Protein AF-A0A397UYC7-F1 (afdb_monomer_lite)

Secondary structure (DSSP, 8-state):
---------S-S-----S--------TT-PPPPHHHHHHHHHHHHHHHHHHHHHHHHHHHHHHHHHHHHHHHHHHHHHHHHHHHHHHHHHHHHHHHHHHHHHHHHHHHHHHHHHHHHHHHHHHHHHHHHHHHHHHHHHHHHHHHHHHHHHHHHHHHHHHHHHHHHHHHHHHHHHHHHHHHHHHHHHHHHHHHHHHHHHHTS---------------------------------------------------------------------------------------------------PPPPP-----

pLDDT: mean 74.54, std 24.63, range [29.47, 98.88]

Foldseek 3Di:
DDDPDDDPPDDDDDPPDDDPPPPPDPPPPDDQDPVRVVVVVVVVVVVVVVVVVVVVVVVVVVVVVVVVVVVVVVVVVVVVVVVVVVVVVVVVVVVVVVVVVVVVVVVVVVVVVVVVVVVVVVVVVVVVVVVVVVVVVVVVVVVVVVVVVVVVVVVVVVVVVVVVVVVVVVVVVVVVVVVVVVVVVVVVVVVVVVVVVVVPPDDDDDDDDDDDDDPPPPPPPPPPPPPPPPPPPPPPPPDDDPPPPPDDDDDDDDDDDDDDDDDDDPDDDDDDDDDDDDDDDDDDDDDDPDDDDDDPDPDDDDDDDDDDDD

Structure (mmCIF, N/CA/C/O backbone):
data_AF-A0A397UYC7-F1
#
_entry.id   AF-A0A397UYC7-F1
#
loop_
_atom_site.group_PDB
_atom_site.id
_atom_site.type_symbol
_atom_site.label_atom_id
_atom_site.label_alt_id
_atom_site.label_comp_id
_atom_site.label_asym_id
_atom_site.label_entity_id
_atom_site.label_seq_id
_atom_site.pdbx_PDB_ins_code
_atom_site.Cartn_x
_atom_site.Cartn_y
_atom_site.Cartn_z
_atom_site.occupancy
_atom_site.B_iso_or_equiv
_atom_site.auth_seq_id
_atom_site.auth_comp_id
_atom_site.auth_asym_id
_atom_site.auth_atom_id
_atom_site.pdbx_PDB_model_num
ATOM 1 N N . MET A 1 1 ? 47.312 5.095 -22.165 1.00 40.34 1 MET A N 1
ATOM 2 C CA . MET A 1 1 ? 47.974 3.928 -22.781 1.00 40.34 1 MET A CA 1
ATOM 3 C C . MET A 1 1 ? 47.783 4.009 -24.286 1.00 40.34 1 MET A C 1
ATOM 5 O O . MET A 1 1 ? 46.711 3.689 -24.774 1.00 40.34 1 MET A O 1
ATOM 9 N N . ALA A 1 2 ? 48.794 4.505 -24.993 1.00 39.56 2 ALA A N 1
ATOM 10 C CA . ALA A 1 2 ? 48.939 4.370 -26.436 1.00 39.56 2 ALA A CA 1
ATOM 11 C C . ALA A 1 2 ? 50.381 3.903 -26.657 1.00 39.56 2 ALA A C 1
ATOM 13 O O . ALA A 1 2 ? 51.316 4.568 -26.212 1.00 39.56 2 ALA A O 1
ATOM 14 N N . ASN A 1 3 ? 50.532 2.713 -27.236 1.00 39.22 3 ASN A N 1
ATOM 15 C CA . ASN A 1 3 ? 51.817 2.112 -27.574 1.00 39.22 3 ASN A CA 1
ATOM 16 C C . ASN A 1 3 ? 52.430 2.895 -28.736 1.00 39.22 3 ASN A C 1
ATOM 18 O O . ASN A 1 3 ? 51.962 2.790 -29.867 1.00 39.22 3 ASN A O 1
ATOM 22 N N . LEU A 1 4 ? 53.475 3.668 -28.450 1.00 49.03 4 LEU A N 1
ATOM 23 C CA . LEU A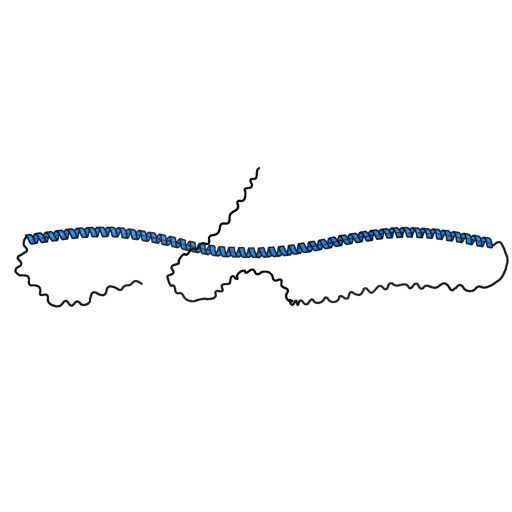 1 4 ? 54.285 4.366 -29.443 1.00 49.03 4 LEU A CA 1
ATOM 24 C C . LEU A 1 4 ? 55.677 3.727 -29.497 1.00 49.03 4 LEU A C 1
ATOM 26 O O . LEU A 1 4 ? 56.674 4.362 -29.193 1.00 49.03 4 LEU A O 1
ATOM 30 N N . HIS A 1 5 ? 55.744 2.441 -29.832 1.00 49.41 5 HIS A N 1
ATOM 31 C CA . HIS A 1 5 ? 57.007 1.764 -30.116 1.00 49.41 5 HIS A CA 1
ATOM 32 C C . HIS A 1 5 ? 56.753 0.606 -31.069 1.00 49.41 5 HIS A C 1
ATOM 34 O O . HIS A 1 5 ? 56.440 -0.487 -30.622 1.00 49.41 5 HIS A O 1
ATOM 40 N N . THR A 1 6 ? 56.877 0.845 -32.373 1.00 50.94 6 THR A N 1
ATOM 41 C CA . THR A 1 6 ? 57.472 -0.096 -33.338 1.00 50.94 6 THR A CA 1
ATOM 42 C C . THR A 1 6 ? 57.675 0.666 -34.644 1.00 50.94 6 THR A C 1
ATOM 44 O O . THR A 1 6 ? 56.747 0.800 -35.429 1.00 50.94 6 THR A O 1
ATOM 47 N N . LEU A 1 7 ? 58.875 1.205 -34.846 1.00 45.31 7 LEU A N 1
ATOM 48 C CA . LEU A 1 7 ? 59.505 1.371 -36.162 1.00 45.31 7 LEU A CA 1
ATOM 49 C C . LEU A 1 7 ? 60.954 1.792 -35.924 1.00 45.31 7 LEU A C 1
ATOM 51 O O . LEU A 1 7 ? 61.377 2.914 -36.170 1.00 45.31 7 LEU A O 1
ATOM 55 N N . ASN A 1 8 ? 61.705 0.858 -35.355 1.00 48.59 8 ASN A N 1
ATOM 56 C CA . ASN A 1 8 ? 63.152 0.889 -35.370 1.00 48.59 8 ASN A CA 1
ATOM 57 C C . ASN A 1 8 ? 63.591 -0.571 -35.455 1.00 48.59 8 ASN A C 1
ATOM 59 O O . ASN A 1 8 ? 63.549 -1.238 -34.436 1.00 48.59 8 ASN A O 1
ATOM 63 N N . VAL A 1 9 ? 63.835 -1.067 -36.673 1.00 50.06 9 VAL A N 1
ATOM 64 C CA . VAL A 1 9 ? 64.734 -2.175 -37.075 1.00 50.06 9 VAL A CA 1
ATOM 65 C C . VAL A 1 9 ? 64.480 -2.402 -38.571 1.00 50.06 9 VAL A C 1
ATOM 67 O O . VAL A 1 9 ? 63.695 -3.268 -38.917 1.00 50.06 9 VAL A O 1
ATOM 70 N N . ILE A 1 10 ? 65.094 -1.590 -39.443 1.00 48.59 10 ILE A N 1
ATOM 71 C CA . ILE A 1 10 ? 65.739 -2.029 -40.703 1.00 48.59 10 ILE A CA 1
ATOM 72 C C . ILE A 1 10 ? 66.823 -0.986 -41.037 1.00 48.59 10 ILE A C 1
ATOM 74 O O . ILE A 1 10 ? 66.743 -0.261 -42.021 1.00 48.59 10 ILE A O 1
ATOM 78 N N . ASN A 1 11 ? 67.825 -0.835 -40.171 1.00 52.09 11 ASN A N 1
ATOM 79 C CA . ASN A 1 11 ? 69.072 -0.176 -40.568 1.00 52.09 11 ASN A CA 1
ATOM 80 C C . ASN A 1 11 ? 70.257 -0.817 -39.844 1.00 52.09 11 ASN A C 1
ATOM 82 O O . ASN A 1 11 ? 70.954 -0.186 -39.055 1.00 52.09 11 ASN A O 1
ATOM 86 N N . ALA A 1 12 ? 70.430 -2.119 -40.064 1.00 45.44 12 ALA A N 1
ATOM 87 C CA . ALA A 1 12 ? 71.579 -2.859 -39.574 1.00 45.44 12 ALA A CA 1
ATOM 88 C C . ALA A 1 12 ? 72.062 -3.827 -40.658 1.00 45.44 12 ALA A C 1
ATOM 90 O O . ALA A 1 12 ? 71.434 -4.844 -40.926 1.00 45.44 12 ALA A O 1
ATOM 91 N N . GLY A 1 13 ? 73.194 -3.468 -41.263 1.00 51.25 13 GLY A N 1
ATOM 92 C CA . GLY A 1 13 ? 74.236 -4.420 -41.632 1.00 51.25 13 GLY A CA 1
ATOM 93 C C . GLY A 1 13 ? 73.887 -5.478 -42.672 1.00 51.25 13 GLY A C 1
ATOM 94 O O . GLY A 1 13 ? 73.857 -6.660 -42.353 1.00 51.25 13 GLY A O 1
ATOM 95 N N . VAL A 1 14 ? 73.806 -5.078 -43.941 1.00 45.03 14 VAL A N 1
ATOM 96 C CA . VAL A 1 14 ? 74.296 -5.944 -45.021 1.00 45.03 14 VAL A CA 1
ATOM 97 C C . VAL A 1 14 ? 75.447 -5.216 -45.696 1.00 45.03 14 VAL A C 1
ATOM 99 O O . VAL A 1 14 ? 75.263 -4.299 -46.492 1.00 45.03 14 VAL A O 1
ATOM 102 N N . ALA A 1 15 ? 76.657 -5.624 -45.323 1.00 52.31 15 ALA A N 1
ATOM 103 C CA . ALA A 1 15 ? 77.859 -5.346 -46.080 1.00 52.31 15 ALA A CA 1
ATOM 104 C C . ALA A 1 15 ? 77.725 -6.027 -47.450 1.00 52.31 15 ALA A C 1
ATOM 106 O O . ALA A 1 15 ? 77.953 -7.229 -47.578 1.00 52.31 15 ALA A O 1
ATOM 107 N N . LEU A 1 16 ? 77.352 -5.268 -48.481 1.00 44.97 16 LEU A N 1
ATOM 108 C CA . LEU A 1 16 ? 77.537 -5.711 -49.859 1.00 44.97 16 LEU A CA 1
ATOM 109 C C . LEU A 1 16 ? 78.990 -5.459 -50.254 1.00 44.97 16 LEU A C 1
ATOM 111 O O . LEU A 1 16 ? 79.376 -4.409 -50.759 1.00 44.97 16 LEU A O 1
ATOM 115 N N . VAL A 1 17 ? 79.791 -6.462 -49.908 1.00 45.38 17 VAL A N 1
ATOM 116 C CA . VAL A 1 17 ? 80.885 -7.025 -50.698 1.00 45.38 17 VAL A CA 1
ATOM 117 C C . VAL A 1 17 ? 81.039 -6.366 -52.074 1.00 45.38 17 VAL A C 1
ATOM 119 O O . VAL A 1 17 ? 80.229 -6.548 -52.976 1.00 45.38 17 VAL A O 1
ATOM 122 N N . SER A 1 18 ? 82.134 -5.618 -52.199 1.00 42.38 18 SER A N 1
ATOM 123 C CA . SER A 1 18 ? 83.121 -5.740 -53.271 1.00 42.38 18 SER A CA 1
ATOM 124 C C . SER A 1 18 ? 82.598 -6.151 -54.654 1.00 42.38 18 SER A C 1
ATOM 126 O O . SER A 1 18 ? 82.412 -7.330 -54.942 1.00 42.38 18 SER A O 1
ATOM 128 N N . GLY A 1 19 ? 82.639 -5.185 -55.571 1.00 48.16 19 GLY A N 1
ATOM 129 C CA . GLY A 1 19 ? 83.306 -5.432 -56.846 1.00 48.16 19 GLY A CA 1
ATOM 130 C C . GLY A 1 19 ? 82.504 -6.183 -57.899 1.00 48.16 19 GLY A C 1
ATOM 131 O O . GLY A 1 19 ? 83.037 -7.090 -58.532 1.00 48.16 19 GLY A O 1
ATOM 132 N N . ASN A 1 20 ? 81.295 -5.722 -58.207 1.00 48.28 20 ASN A N 1
ATOM 133 C CA . ASN A 1 20 ? 80.730 -5.990 -59.524 1.00 48.28 20 ASN A CA 1
ATOM 134 C C . ASN A 1 20 ? 81.233 -4.886 -60.446 1.00 48.28 20 ASN A C 1
ATOM 136 O O . ASN A 1 20 ? 80.692 -3.781 -60.474 1.00 48.28 20 ASN A O 1
ATOM 140 N N . LYS A 1 21 ? 82.337 -5.184 -61.140 1.00 51.91 21 LYS A N 1
ATOM 141 C CA . LYS A 1 21 ? 82.827 -4.418 -62.287 1.00 51.91 21 LYS A CA 1
ATOM 142 C C . LYS A 1 21 ? 81.617 -3.957 -63.096 1.00 51.91 21 LYS A C 1
ATOM 144 O O . LYS A 1 21 ? 80.812 -4.797 -63.494 1.00 51.91 21 LYS A O 1
ATOM 149 N N . LEU A 1 22 ? 81.514 -2.646 -63.324 1.00 53.53 22 LEU A N 1
ATOM 150 C CA . LEU A 1 22 ? 80.762 -2.084 -64.441 1.00 53.53 22 LEU A CA 1
ATOM 151 C C . LEU A 1 22 ? 81.097 -2.958 -65.647 1.00 53.53 22 LEU A C 1
ATOM 153 O O . LEU A 1 22 ? 82.223 -2.907 -66.146 1.00 53.53 22 LEU A O 1
ATOM 157 N N . GLY A 1 23 ? 80.179 -3.855 -66.014 1.00 50.88 23 GLY A N 1
ATOM 158 C CA . GLY A 1 23 ? 80.330 -4.675 -67.199 1.00 50.88 23 GLY A CA 1
ATOM 159 C C . GLY A 1 23 ? 80.549 -3.690 -68.328 1.00 50.88 23 GLY A C 1
ATOM 160 O O . GLY A 1 23 ? 79.669 -2.870 -68.589 1.00 50.88 23 GLY A O 1
ATOM 161 N N . GLY A 1 24 ? 81.761 -3.688 -68.890 1.00 51.78 24 GLY A N 1
ATOM 162 C CA . GLY A 1 24 ? 82.106 -2.806 -69.992 1.00 51.78 24 GLY A CA 1
ATOM 163 C C . GLY A 1 24 ? 81.000 -2.898 -71.029 1.00 51.78 24 GLY A C 1
ATOM 164 O O . GLY A 1 24 ? 80.503 -3.997 -71.295 1.00 51.78 24 GLY A O 1
ATOM 165 N N . ILE A 1 25 ? 80.578 -1.742 -71.546 1.00 60.12 25 ILE A N 1
ATOM 166 C CA . ILE A 1 25 ? 79.594 -1.654 -72.625 1.00 60.12 25 ILE A CA 1
ATOM 167 C C . ILE A 1 25 ? 80.000 -2.718 -73.649 1.00 60.12 25 ILE A C 1
ATOM 169 O O . ILE A 1 25 ? 81.136 -2.649 -74.126 1.00 60.12 25 ILE A O 1
ATOM 173 N N . PRO A 1 26 ? 79.170 -3.737 -73.948 1.00 57.12 26 PRO A N 1
ATOM 174 C CA . PRO A 1 26 ? 79.510 -4.679 -74.996 1.00 57.12 26 PRO A CA 1
ATOM 175 C C . PRO A 1 26 ? 79.639 -3.853 -76.272 1.00 57.12 26 PRO A C 1
ATOM 177 O O . PRO A 1 26 ? 78.643 -3.401 -76.834 1.00 57.12 26 PRO A O 1
ATOM 180 N N . SER A 1 27 ? 80.885 -3.608 -76.681 1.00 54.31 27 SER A N 1
ATOM 181 C CA . SER A 1 27 ? 81.279 -2.623 -77.695 1.00 54.31 27 SER A CA 1
ATOM 182 C C . SER A 1 27 ? 80.807 -2.979 -79.113 1.00 54.31 27 SER A C 1
ATOM 184 O O . SER A 1 27 ? 81.184 -2.312 -80.070 1.00 54.31 27 SER A O 1
ATOM 186 N N . ASN A 1 28 ? 79.959 -4.006 -79.234 1.00 55.12 28 ASN A N 1
ATOM 187 C CA . ASN A 1 28 ? 79.431 -4.558 -80.474 1.00 55.12 28 ASN A CA 1
ATOM 188 C C . ASN A 1 28 ? 77.895 -4.706 -80.438 1.00 55.12 28 ASN A C 1
ATOM 190 O O . ASN A 1 28 ? 77.342 -5.491 -81.210 1.00 55.12 28 ASN A O 1
ATOM 194 N N . ARG A 1 29 ? 77.171 -4.005 -79.548 1.00 59.22 29 ARG A N 1
ATOM 195 C CA . ARG A 1 29 ? 75.717 -3.883 -79.737 1.00 59.22 29 ARG A CA 1
ATOM 196 C C . ARG A 1 29 ? 75.474 -2.971 -80.931 1.00 59.22 29 ARG A C 1
ATOM 198 O O . ARG A 1 29 ? 75.664 -1.761 -80.843 1.00 59.22 29 ARG A O 1
ATOM 205 N N . TYR A 1 30 ? 75.047 -3.570 -82.038 1.00 71.12 30 TYR A N 1
ATOM 206 C CA . TYR A 1 30 ? 74.377 -2.833 -83.098 1.00 71.12 30 TYR A CA 1
ATOM 207 C C . TYR A 1 30 ? 73.240 -2.002 -82.477 1.00 71.12 30 TYR A C 1
ATOM 209 O O . TYR A 1 30 ? 72.610 -2.471 -81.520 1.00 71.12 30 TYR A O 1
ATOM 217 N N . PRO A 1 31 ? 72.992 -0.770 -82.960 1.00 77.00 31 PRO A N 1
ATOM 218 C CA . PRO A 1 31 ? 71.842 0.005 -82.513 1.00 77.00 31 PRO A CA 1
ATOM 219 C C . PRO A 1 31 ? 70.572 -0.851 -82.638 1.00 77.00 31 PRO A C 1
ATOM 221 O O . PRO A 1 31 ? 70.483 -1.637 -83.589 1.00 77.00 31 PRO A O 1
ATOM 224 N N . PRO A 1 32 ? 69.621 -0.733 -81.689 1.00 81.81 32 PRO A N 1
ATOM 225 C CA . PRO A 1 32 ? 68.385 -1.500 -81.718 1.00 81.81 32 PRO A CA 1
ATOM 226 C C . PRO A 1 32 ? 67.767 -1.447 -83.108 1.00 81.81 32 PRO A C 1
ATOM 228 O O . PRO A 1 32 ? 67.679 -0.377 -83.722 1.00 81.81 32 PRO A O 1
ATOM 231 N N . SER A 1 33 ? 67.368 -2.607 -83.623 1.00 89.25 33 SER A N 1
ATOM 232 C CA . SER A 1 33 ? 66.704 -2.639 -84.922 1.00 89.25 33 SER A CA 1
ATOM 233 C C . SER A 1 33 ? 65.415 -1.815 -84.852 1.00 89.25 33 SER A C 1
ATOM 235 O O . SER A 1 33 ? 64.803 -1.680 -83.791 1.00 89.25 33 SER A O 1
ATOM 237 N N . ARG A 1 34 ? 64.965 -1.282 -85.990 1.00 91.31 34 ARG A N 1
ATOM 238 C CA . ARG A 1 34 ? 63.686 -0.562 -86.074 1.00 91.31 34 ARG A CA 1
ATOM 239 C C . ARG A 1 34 ? 62.538 -1.357 -85.433 1.00 91.31 34 ARG A C 1
ATOM 241 O O . ARG A 1 34 ? 61.761 -0.795 -84.673 1.00 91.31 34 ARG A O 1
ATOM 248 N N . THR A 1 35 ? 62.494 -2.665 -85.677 1.00 92.12 35 THR A N 1
ATOM 249 C CA . THR A 1 35 ? 61.503 -3.583 -85.101 1.00 92.12 35 THR A CA 1
ATOM 250 C C . THR A 1 35 ? 61.609 -3.688 -83.576 1.00 92.12 35 THR A C 1
ATOM 252 O O . THR A 1 35 ? 60.596 -3.767 -82.891 1.00 92.12 35 THR A O 1
ATOM 255 N N . GLU A 1 36 ? 62.820 -3.655 -83.015 1.00 91.06 36 GLU A N 1
ATOM 256 C CA . GLU A 1 36 ? 63.030 -3.676 -81.563 1.00 91.06 36 GLU A CA 1
ATOM 257 C C . GLU A 1 36 ? 62.538 -2.381 -80.898 1.00 91.06 36 GLU A C 1
ATOM 259 O O . GLU A 1 36 ? 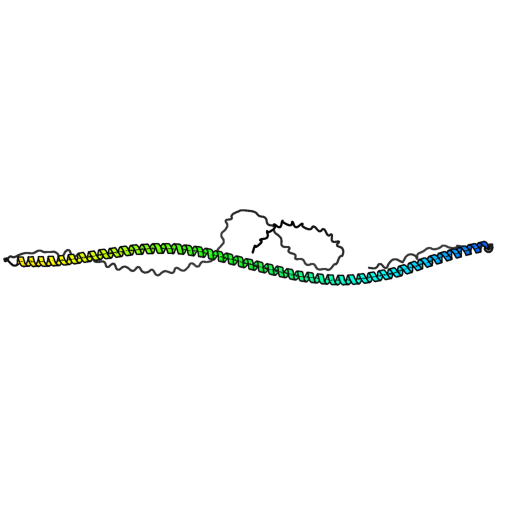61.880 -2.442 -79.861 1.00 91.06 36 GLU A O 1
ATOM 264 N N . LEU A 1 37 ? 62.779 -1.223 -81.524 1.00 92.25 37 LEU A N 1
ATOM 265 C CA . LEU A 1 37 ? 62.252 0.064 -81.053 1.00 92.25 37 LEU A CA 1
ATOM 266 C C . LEU A 1 37 ? 60.723 0.132 -81.148 1.00 92.25 37 LEU A C 1
ATOM 268 O O . LEU A 1 37 ? 60.078 0.619 -80.223 1.00 92.25 37 LEU A O 1
ATOM 272 N N . GLU A 1 38 ? 60.139 -0.377 -82.234 1.00 94.44 38 GLU A N 1
ATOM 273 C CA . GLU A 1 38 ? 58.683 -0.454 -82.411 1.00 94.44 38 GLU A CA 1
ATOM 274 C C . GLU A 1 38 ? 58.036 -1.347 -81.335 1.00 94.44 38 GLU A C 1
ATOM 276 O O . GLU A 1 38 ? 57.046 -0.946 -80.722 1.00 94.44 38 GLU A O 1
ATOM 281 N N . ASN A 1 39 ? 58.638 -2.502 -81.023 1.00 94.62 39 ASN A N 1
ATOM 282 C CA . ASN A 1 39 ? 58.171 -3.387 -79.951 1.00 94.62 39 ASN A CA 1
ATOM 283 C C . ASN A 1 39 ? 58.293 -2.742 -78.561 1.00 94.62 39 ASN A C 1
ATOM 285 O O . ASN A 1 39 ? 57.359 -2.817 -77.765 1.00 94.62 39 ASN A O 1
ATOM 289 N N . GLN A 1 40 ? 59.417 -2.079 -78.262 1.00 94.81 40 GLN A N 1
ATOM 290 C CA . GLN A 1 40 ? 59.597 -1.365 -76.991 1.00 94.81 40 GLN A CA 1
ATOM 291 C C . GLN A 1 40 ? 58.580 -0.229 -76.832 1.00 94.81 40 GLN A C 1
ATOM 293 O O . GLN A 1 40 ? 58.010 -0.061 -75.754 1.00 94.81 40 GLN A O 1
ATOM 298 N N . LEU A 1 41 ? 58.316 0.522 -77.905 1.00 95.75 41 LEU A N 1
ATOM 299 C CA . LEU A 1 41 ? 57.304 1.575 -77.914 1.00 95.75 41 LEU A CA 1
ATOM 300 C C . LEU A 1 41 ? 55.895 1.007 -77.689 1.00 95.75 41 LEU A C 1
ATOM 302 O O . LEU A 1 41 ? 55.119 1.595 -76.938 1.00 95.75 41 LEU A O 1
ATOM 306 N N . ALA A 1 42 ? 55.565 -0.136 -78.298 1.00 96.50 42 ALA A N 1
ATOM 307 C CA . ALA A 1 42 ? 54.289 -0.815 -78.083 1.00 96.50 42 ALA A CA 1
ATOM 308 C C . ALA A 1 42 ? 54.107 -1.241 -76.616 1.00 96.50 42 ALA A C 1
ATOM 310 O O . ALA A 1 42 ? 53.072 -0.930 -76.025 1.00 96.50 42 ALA A O 1
ATOM 311 N N . CYS A 1 43 ? 55.128 -1.856 -76.004 1.00 96.50 43 CYS A N 1
ATOM 312 C CA . CYS A 1 43 ? 55.111 -2.207 -74.581 1.00 96.50 43 CYS A CA 1
ATOM 313 C C . CYS A 1 43 ? 54.955 -0.967 -73.687 1.00 96.50 43 CYS A C 1
ATOM 315 O O . CYS A 1 43 ? 54.092 -0.944 -72.817 1.00 96.50 43 CYS A O 1
ATOM 317 N N . ALA A 1 44 ? 55.722 0.100 -73.937 1.00 96.88 44 ALA A N 1
ATOM 318 C CA . ALA A 1 44 ? 55.639 1.332 -73.152 1.00 96.88 44 ALA A CA 1
ATOM 319 C C . ALA A 1 44 ? 54.262 2.014 -73.259 1.00 96.88 44 ALA A C 1
ATOM 321 O O . ALA A 1 44 ? 53.754 2.555 -72.275 1.00 96.88 44 ALA A O 1
ATOM 322 N N . ASN A 1 45 ? 53.635 1.978 -74.439 1.00 97.06 45 ASN A N 1
ATOM 323 C CA . ASN A 1 45 ? 52.275 2.483 -74.628 1.00 97.06 45 ASN A CA 1
ATOM 324 C C . ASN A 1 45 ? 51.244 1.630 -73.881 1.00 97.06 45 ASN A C 1
ATOM 326 O O . ASN A 1 45 ? 50.333 2.185 -73.270 1.00 97.06 45 ASN A O 1
ATOM 330 N N . GLN A 1 46 ? 51.404 0.305 -73.888 1.00 97.50 46 GLN A N 1
ATOM 331 C CA . GLN A 1 46 ? 50.548 -0.597 -73.121 1.00 97.50 46 GLN A CA 1
ATOM 332 C C . GLN A 1 46 ? 50.683 -0.355 -71.610 1.00 97.50 46 GLN A C 1
ATOM 334 O O . GLN A 1 46 ? 49.672 -0.214 -70.923 1.00 97.50 46 GLN A O 1
ATOM 339 N N . ASP A 1 47 ? 51.907 -0.232 -71.096 1.00 98.06 47 ASP A N 1
ATOM 340 C CA . ASP A 1 47 ? 52.163 0.068 -69.682 1.00 98.06 47 ASP A CA 1
ATOM 341 C C . ASP A 1 47 ? 51.576 1.425 -69.277 1.00 98.06 47 ASP A C 1
ATOM 343 O O . ASP A 1 47 ? 50.979 1.560 -68.205 1.00 98.06 47 ASP A O 1
ATOM 347 N N . ARG A 1 48 ? 51.692 2.433 -70.152 1.00 97.62 48 ARG A N 1
ATOM 348 C CA . ARG A 1 48 ? 51.064 3.745 -69.957 1.00 97.62 48 ARG A CA 1
ATOM 349 C C . ARG A 1 48 ? 49.545 3.627 -69.845 1.00 97.62 48 ARG A C 1
ATOM 351 O O . ARG A 1 48 ? 48.970 4.254 -68.957 1.00 97.62 48 ARG A O 1
ATOM 358 N N . GLU A 1 49 ? 48.902 2.854 -70.716 1.00 98.12 49 GLU A N 1
ATOM 359 C CA . GLU A 1 49 ? 47.448 2.664 -70.692 1.00 98.12 49 GLU A CA 1
ATOM 360 C C . GLU A 1 49 ? 47.001 1.992 -69.385 1.00 98.12 49 GLU A C 1
ATOM 362 O O . GLU A 1 49 ? 46.104 2.488 -68.700 1.00 98.12 49 GLU A O 1
ATOM 367 N N . ILE A 1 50 ? 47.705 0.934 -68.965 1.00 97.94 50 ILE A N 1
ATOM 368 C CA . ILE A 1 50 ? 47.457 0.244 -67.690 1.00 97.94 50 ILE A CA 1
ATOM 369 C C . ILE A 1 50 ? 47.629 1.206 -66.508 1.00 97.94 50 ILE A C 1
ATOM 371 O O . ILE A 1 50 ? 46.806 1.219 -65.588 1.00 97.94 50 ILE A O 1
ATOM 375 N N . ALA A 1 51 ? 48.678 2.033 -66.516 1.00 98.06 51 ALA A N 1
ATOM 376 C CA . ALA A 1 51 ? 48.921 3.016 -65.465 1.00 98.06 51 ALA A CA 1
ATOM 377 C C . ALA A 1 51 ? 47.796 4.063 -65.381 1.00 98.06 51 ALA A C 1
ATOM 379 O O . ALA A 1 51 ? 47.355 4.396 -64.277 1.00 98.06 51 ALA A O 1
ATOM 380 N N . ILE A 1 52 ? 47.295 4.544 -66.525 1.00 98.19 52 ILE A N 1
ATOM 381 C CA . ILE A 1 52 ? 46.154 5.469 -66.591 1.00 98.19 52 ILE A CA 1
ATOM 382 C C . ILE A 1 52 ? 44.893 4.799 -66.034 1.00 98.19 52 ILE A C 1
ATOM 384 O O . ILE A 1 52 ? 44.213 5.386 -65.187 1.00 98.19 52 ILE A O 1
ATOM 388 N N . GLU A 1 53 ? 44.597 3.562 -66.439 1.00 98.44 53 GLU A N 1
ATOM 389 C CA . GLU A 1 53 ? 43.446 2.811 -65.929 1.00 98.44 53 GLU A CA 1
ATOM 390 C C . GLU A 1 53 ? 43.532 2.623 -64.405 1.00 98.44 53 GLU A C 1
ATOM 392 O O . GLU A 1 53 ? 42.569 2.882 -63.675 1.00 98.44 53 GLU A O 1
ATOM 397 N N . CYS A 1 54 ? 44.705 2.239 -63.898 1.00 98.31 54 CYS A N 1
ATOM 398 C CA . CYS A 1 54 ? 44.948 2.087 -62.466 1.00 98.31 54 CYS A CA 1
ATOM 399 C C . CYS A 1 54 ? 44.773 3.414 -61.714 1.00 98.31 54 CYS A C 1
ATOM 401 O O . CYS A 1 54 ? 44.126 3.437 -60.663 1.00 98.31 54 CYS A O 1
ATOM 403 N N . GLY A 1 55 ? 45.287 4.517 -62.267 1.00 98.56 55 GLY A N 1
ATOM 404 C CA . GLY A 1 55 ? 45.110 5.864 -61.725 1.00 98.56 55 GLY A CA 1
ATOM 405 C C . GLY A 1 55 ? 43.636 6.267 -61.638 1.00 98.56 55 GLY A C 1
ATOM 406 O O . GLY A 1 55 ? 43.180 6.709 -60.582 1.00 98.56 55 GLY A O 1
ATOM 407 N N . ASN A 1 56 ? 42.860 6.021 -62.696 1.00 98.25 56 ASN A N 1
ATOM 408 C CA . ASN A 1 56 ? 41.421 6.295 -62.730 1.00 98.25 56 ASN A CA 1
ATOM 409 C C . ASN A 1 56 ? 40.655 5.457 -61.697 1.00 98.25 56 ASN A C 1
ATOM 411 O O . ASN A 1 56 ? 39.806 5.971 -60.962 1.00 98.25 56 ASN A O 1
ATOM 415 N N . ARG A 1 57 ? 40.981 4.164 -61.584 1.00 98.38 57 ARG A N 1
ATOM 416 C CA . ARG A 1 57 ? 40.386 3.275 -60.574 1.00 98.38 57 ARG A CA 1
ATOM 417 C C . ARG A 1 57 ? 40.705 3.741 -59.154 1.00 98.38 57 ARG A C 1
ATOM 419 O O . ARG A 1 57 ? 39.825 3.689 -58.292 1.00 98.38 57 ARG A O 1
ATOM 426 N N . LEU A 1 58 ? 41.930 4.201 -58.902 1.00 98.44 58 LEU A N 1
ATOM 427 C CA . LEU A 1 58 ? 42.331 4.744 -57.606 1.00 98.44 58 LEU A CA 1
ATOM 428 C C . LEU A 1 58 ? 41.588 6.045 -57.287 1.00 98.44 58 LEU A C 1
ATOM 430 O O . LEU A 1 58 ? 41.029 6.164 -56.198 1.00 98.44 58 LEU A O 1
ATOM 434 N N . ALA A 1 59 ? 41.512 6.978 -58.239 1.00 98.44 59 ALA A N 1
ATOM 435 C CA . ALA A 1 59 ? 40.775 8.228 -58.079 1.00 98.44 59 ALA A CA 1
ATOM 436 C C . ALA A 1 59 ? 39.308 7.963 -57.704 1.00 98.44 59 ALA A C 1
ATOM 438 O O . ALA A 1 59 ? 38.816 8.502 -56.711 1.00 98.44 59 ALA A O 1
ATOM 439 N N . ASN A 1 60 ? 38.643 7.044 -58.413 1.00 98.31 60 ASN A N 1
ATOM 440 C CA . ASN A 1 60 ? 37.270 6.641 -58.107 1.00 98.31 60 ASN A CA 1
ATOM 441 C C . ASN A 1 60 ? 37.136 6.091 -56.680 1.00 98.31 60 ASN A C 1
ATOM 443 O O . ASN A 1 60 ? 36.257 6.535 -55.939 1.00 98.31 60 ASN A O 1
ATOM 447 N N . LYS A 1 61 ? 38.034 5.192 -56.250 1.00 98.56 61 LYS A N 1
ATOM 448 C CA . LYS A 1 61 ? 38.047 4.682 -54.866 1.00 98.56 61 LYS A CA 1
ATOM 449 C C . LYS A 1 61 ? 38.213 5.805 -53.840 1.00 98.56 61 LYS A C 1
ATOM 451 O O . LYS A 1 61 ? 37.479 5.823 -52.855 1.00 98.56 61 LYS A O 1
ATOM 456 N N . CYS A 1 62 ? 39.109 6.763 -54.081 1.00 98.44 62 CYS A N 1
ATOM 457 C CA . CYS A 1 62 ? 39.291 7.917 -53.199 1.00 98.44 62 CYS A CA 1
ATOM 458 C C . CYS A 1 62 ? 38.010 8.758 -53.081 1.00 98.44 62 CYS A C 1
ATOM 460 O O . CYS A 1 62 ? 37.649 9.157 -51.976 1.00 98.44 62 CYS A O 1
ATOM 462 N N . THR A 1 63 ? 37.277 8.977 -54.181 1.00 98.50 63 THR A N 1
ATOM 463 C CA . THR A 1 63 ? 36.001 9.719 -54.122 1.00 98.50 63 THR A CA 1
ATOM 464 C C . THR A 1 63 ? 34.915 8.992 -53.327 1.00 98.50 63 THR A C 1
ATOM 466 O O . THR A 1 63 ? 34.136 9.639 -52.626 1.00 98.50 63 THR A O 1
ATOM 469 N N . VAL A 1 64 ? 34.853 7.659 -53.415 1.00 98.50 64 VAL A N 1
ATOM 470 C CA . VAL A 1 64 ? 33.905 6.846 -52.638 1.00 98.50 64 VAL A CA 1
ATOM 471 C C . VAL A 1 64 ? 34.252 6.915 -51.152 1.00 98.50 64 VAL A C 1
ATOM 473 O O . VAL A 1 64 ? 33.384 7.232 -50.343 1.00 98.50 64 VAL A O 1
ATOM 476 N N . LEU A 1 65 ? 35.528 6.728 -50.804 1.00 98.50 65 LEU A N 1
ATOM 477 C CA . LEU A 1 65 ? 35.995 6.804 -49.418 1.00 98.50 65 LEU A CA 1
ATOM 478 C C . LEU A 1 65 ? 35.738 8.179 -48.783 1.00 98.50 65 LEU A C 1
ATOM 480 O O . LEU A 1 65 ? 35.350 8.249 -47.620 1.00 98.50 65 LEU A O 1
ATOM 484 N N . ASP A 1 66 ? 35.893 9.276 -49.529 1.00 98.50 66 ASP A N 1
ATOM 485 C CA . ASP A 1 66 ? 35.564 10.620 -49.030 1.00 98.50 66 ASP A CA 1
ATOM 486 C C . ASP A 1 66 ? 34.065 10.768 -48.702 1.00 98.50 66 ASP A C 1
ATOM 488 O O . ASP A 1 66 ? 33.692 11.307 -47.653 1.00 98.50 66 ASP A O 1
ATOM 492 N N . LYS A 1 67 ? 33.185 10.240 -49.563 1.00 98.50 67 LYS A N 1
ATOM 493 C CA . LYS A 1 67 ? 31.733 10.240 -49.316 1.00 98.50 67 LYS A CA 1
ATOM 494 C C . LYS A 1 67 ? 31.371 9.409 -48.085 1.00 98.50 67 LYS A C 1
ATOM 496 O O . LYS A 1 67 ? 30.564 9.865 -47.268 1.00 98.50 67 LYS A O 1
ATOM 501 N N . ASP A 1 68 ? 31.985 8.242 -47.929 1.00 98.62 68 ASP A N 1
ATOM 502 C CA . ASP A 1 68 ? 31.756 7.361 -46.783 1.00 98.62 68 ASP A CA 1
ATOM 503 C C . ASP A 1 68 ? 32.262 7.985 -45.481 1.00 98.62 68 ASP A C 1
ATOM 505 O O . ASP A 1 68 ? 31.526 8.015 -44.494 1.00 98.62 68 ASP A O 1
ATOM 509 N N . ASN A 1 69 ? 33.447 8.601 -45.486 1.00 98.62 69 ASN A N 1
ATOM 510 C CA . ASN A 1 69 ? 33.982 9.327 -44.331 1.00 98.62 69 ASN A CA 1
ATOM 511 C C . ASN A 1 69 ? 33.033 10.442 -43.873 1.00 98.62 69 ASN A C 1
ATOM 513 O O . ASN A 1 69 ? 32.710 10.548 -42.687 1.00 98.62 69 ASN A O 1
ATOM 517 N N . LYS A 1 70 ? 32.503 11.234 -44.814 1.00 98.62 70 LYS A N 1
ATOM 518 C CA . LYS A 1 70 ? 31.504 12.276 -44.517 1.00 98.62 70 LYS A CA 1
ATOM 519 C C . LYS A 1 70 ? 30.207 11.694 -43.958 1.00 98.62 70 LYS A C 1
ATOM 521 O O . LYS A 1 70 ? 29.564 12.319 -43.112 1.00 98.62 70 LYS A O 1
ATOM 526 N N . ARG A 1 71 ? 29.782 10.520 -44.433 1.00 98.69 71 ARG A N 1
ATOM 527 C CA . ARG A 1 71 ? 28.601 9.819 -43.910 1.00 98.69 71 ARG A CA 1
ATOM 528 C C . ARG A 1 71 ? 28.835 9.347 -42.476 1.00 98.69 71 ARG A C 1
ATOM 530 O O . ARG A 1 71 ? 28.040 9.692 -41.607 1.00 98.69 71 ARG A O 1
ATOM 537 N N . ILE A 1 72 ? 29.943 8.656 -42.223 1.00 98.69 72 ILE A N 1
ATOM 538 C CA . ILE A 1 72 ? 30.324 8.158 -40.895 1.00 98.69 72 ILE A CA 1
ATOM 539 C C . ILE A 1 72 ? 30.419 9.312 -39.892 1.00 98.69 72 ILE A C 1
ATOM 541 O O . ILE A 1 72 ? 29.899 9.209 -38.784 1.00 98.69 72 ILE A O 1
ATOM 545 N N . GLN A 1 73 ? 31.002 10.447 -40.285 1.00 98.69 73 GLN A N 1
ATOM 546 C CA . GLN A 1 73 ? 31.110 11.612 -39.408 1.00 98.69 73 GLN A CA 1
ATOM 547 C C . GLN A 1 73 ? 29.737 12.189 -39.023 1.00 98.69 73 GLN A C 1
ATOM 549 O O . GLN A 1 73 ? 29.521 12.581 -37.874 1.00 98.69 73 GLN A O 1
ATOM 554 N N . ARG A 1 74 ? 28.777 12.218 -39.958 1.00 98.62 74 ARG A N 1
ATOM 555 C CA . ARG A 1 74 ? 27.395 12.636 -39.667 1.00 98.62 74 ARG A CA 1
ATOM 556 C C . ARG A 1 74 ? 26.696 11.666 -38.717 1.00 98.62 74 ARG A C 1
ATOM 558 O O . ARG A 1 74 ? 26.038 12.122 -37.782 1.00 98.62 74 ARG A O 1
ATOM 565 N N . ASP A 1 75 ? 26.857 10.365 -38.939 1.00 98.75 75 ASP A N 1
ATOM 566 C CA . ASP A 1 75 ? 26.254 9.322 -38.106 1.00 98.75 75 ASP A CA 1
ATOM 567 C C . ASP A 1 75 ? 26.828 9.360 -36.679 1.00 98.75 75 ASP A C 1
ATOM 569 O O . ASP A 1 75 ? 26.072 9.337 -35.706 1.00 98.75 75 ASP A O 1
ATOM 573 N N . LEU A 1 76 ? 28.146 9.547 -36.541 1.00 98.69 76 LEU A N 1
ATOM 574 C CA . LEU A 1 76 ? 28.822 9.715 -35.252 1.00 98.69 76 LEU A CA 1
ATOM 575 C C . LEU A 1 76 ? 28.298 10.941 -34.491 1.00 98.69 76 LEU A C 1
ATOM 577 O O . LEU A 1 76 ? 27.968 10.854 -33.309 1.00 98.69 76 LEU A O 1
ATOM 581 N N . ASN A 1 77 ? 28.166 12.081 -35.173 1.00 98.56 77 ASN A N 1
ATOM 582 C CA . ASN A 1 77 ? 27.626 13.299 -34.568 1.00 98.56 77 ASN A CA 1
ATOM 583 C C . ASN A 1 77 ? 26.169 13.130 -34.122 1.00 98.56 77 ASN A C 1
ATOM 585 O O . ASN A 1 77 ? 25.782 13.662 -33.081 1.00 98.56 77 ASN A O 1
ATOM 589 N N . ARG A 1 78 ? 25.355 12.393 -34.889 1.00 98.69 78 ARG A N 1
ATOM 590 C CA . ARG A 1 78 ? 23.978 12.062 -34.502 1.00 98.69 78 ARG A CA 1
ATOM 591 C C . ARG A 1 78 ? 23.960 11.176 -33.256 1.00 98.69 78 ARG A C 1
ATOM 593 O O . ARG A 1 78 ? 23.318 11.543 -32.278 1.00 98.69 78 ARG A O 1
ATOM 600 N N . SER A 1 79 ? 24.731 10.089 -33.258 1.00 98.62 79 SER A N 1
ATOM 601 C CA . SER A 1 79 ? 24.829 9.170 -32.120 1.00 98.62 79 SER A CA 1
ATOM 602 C C . SER A 1 79 ? 25.294 9.876 -30.839 1.00 98.62 79 SER A C 1
ATOM 604 O O . SER A 1 79 ? 24.722 9.653 -29.774 1.00 98.62 79 SER A O 1
ATOM 606 N N . ASN A 1 80 ? 26.251 10.806 -30.931 1.00 98.69 80 ASN A N 1
ATOM 607 C CA . ASN A 1 80 ? 26.694 11.598 -29.779 1.00 98.69 80 ASN A CA 1
ATOM 608 C C . ASN A 1 80 ? 25.577 12.473 -29.187 1.00 98.69 80 ASN A C 1
ATOM 610 O O . ASN A 1 80 ? 25.455 12.559 -27.965 1.00 98.69 80 ASN A O 1
ATOM 614 N N . LYS A 1 81 ? 24.732 13.085 -30.028 1.00 98.62 81 LYS A N 1
ATOM 615 C CA . LYS A 1 81 ? 23.571 13.860 -29.557 1.00 98.62 81 LYS A CA 1
ATOM 616 C C . LYS A 1 81 ? 22.552 12.972 -28.847 1.00 98.62 81 LYS A C 1
ATOM 618 O O . LYS A 1 81 ? 22.015 13.363 -27.813 1.00 98.62 81 LYS A O 1
ATOM 623 N N . ASP A 1 82 ? 22.299 11.782 -29.380 1.00 98.56 82 ASP A N 1
ATOM 624 C CA . ASP A 1 82 ? 21.359 10.837 -28.774 1.00 98.56 82 ASP A CA 1
ATOM 625 C C . ASP A 1 82 ? 21.898 10.290 -27.444 1.00 98.56 82 ASP A C 1
ATOM 627 O O . ASP A 1 82 ? 21.158 10.218 -26.462 1.00 98.56 82 ASP A O 1
ATOM 631 N N . LYS A 1 83 ? 23.209 10.030 -27.359 1.00 98.62 83 LYS A N 1
ATOM 632 C CA . LYS A 1 83 ? 23.897 9.677 -26.109 1.00 98.62 83 LYS A CA 1
ATOM 633 C C . LYS A 1 83 ? 23.744 10.762 -25.039 1.00 98.62 83 LYS A C 1
ATOM 635 O O . LYS A 1 83 ? 23.495 10.442 -23.879 1.00 98.62 83 LYS A O 1
ATOM 640 N N . GLU A 1 84 ? 23.877 12.037 -25.403 1.00 98.62 84 GLU A N 1
ATOM 641 C CA . GLU A 1 84 ? 23.701 13.150 -24.462 1.00 98.62 84 GLU A CA 1
ATOM 642 C C . GLU A 1 84 ? 22.256 13.237 -23.945 1.00 98.62 84 GLU A C 1
ATOM 644 O O . GLU A 1 84 ? 22.035 13.395 -22.743 1.00 98.62 84 GLU A O 1
ATOM 649 N N . LYS A 1 85 ? 21.262 13.081 -24.830 1.00 98.75 85 LYS A N 1
ATOM 650 C CA . LYS A 1 85 ? 19.845 13.036 -24.436 1.00 98.75 85 LYS A CA 1
ATOM 651 C C . LYS A 1 85 ? 19.562 11.871 -23.493 1.00 98.75 85 LYS A C 1
ATOM 653 O O . LYS A 1 85 ? 18.950 12.070 -22.446 1.00 98.75 85 LYS A O 1
ATOM 658 N N . LEU A 1 86 ? 20.048 10.676 -23.829 1.00 98.75 86 LEU A N 1
ATOM 659 C CA . LEU A 1 86 ? 19.880 9.485 -22.998 1.00 98.75 86 LEU A CA 1
ATOM 660 C C . LEU A 1 86 ? 20.522 9.664 -21.617 1.00 98.75 86 LEU A C 1
ATOM 662 O O . LEU A 1 86 ? 19.928 9.291 -20.607 1.00 98.75 86 LEU A O 1
ATOM 666 N N . SER A 1 87 ? 21.696 10.296 -21.561 1.00 98.69 87 SER A N 1
ATOM 667 C CA . SER A 1 87 ? 22.361 10.650 -20.305 1.00 98.69 87 SER A CA 1
ATOM 668 C C . SER A 1 87 ? 21.476 11.552 -19.436 1.00 98.69 87 SER A C 1
ATOM 670 O O . SER A 1 87 ? 21.224 11.229 -18.276 1.00 98.69 87 SER A O 1
ATOM 672 N N . LYS A 1 88 ? 20.902 12.625 -20.004 1.00 98.75 88 LYS A N 1
ATOM 673 C CA . LYS A 1 88 ? 19.978 13.527 -19.284 1.00 98.75 88 LYS A CA 1
ATOM 674 C C . LYS A 1 88 ? 18.759 12.787 -18.730 1.00 98.75 88 LYS A C 1
ATOM 676 O O . LYS A 1 88 ? 18.426 12.967 -17.562 1.00 98.75 88 LYS A O 1
ATOM 681 N N . HIS A 1 89 ? 18.134 11.926 -19.532 1.00 98.75 89 HIS A N 1
ATOM 682 C CA . HIS A 1 89 ? 17.000 11.117 -19.077 1.00 98.75 89 HIS A CA 1
ATOM 683 C C . HIS A 1 89 ? 17.389 10.134 -17.968 1.00 98.75 89 HIS A C 1
ATOM 685 O O . HIS A 1 89 ? 16.644 9.968 -17.008 1.00 98.75 89 HIS A O 1
ATOM 691 N N . THR A 1 90 ? 18.578 9.533 -18.053 1.00 98.75 90 THR A N 1
ATOM 692 C CA . THR A 1 90 ? 19.090 8.632 -17.011 1.00 98.75 90 THR A CA 1
ATOM 693 C C . THR A 1 90 ? 19.263 9.371 -15.684 1.00 98.75 90 THR A C 1
ATOM 695 O O . THR A 1 90 ? 18.831 8.873 -14.648 1.00 98.75 90 THR A O 1
ATOM 698 N N . PHE A 1 91 ? 19.821 10.586 -15.701 1.00 98.62 91 PHE A N 1
ATOM 699 C CA . PHE A 1 91 ? 19.929 11.414 -14.494 1.00 98.62 91 PHE A CA 1
ATOM 700 C C . PHE A 1 91 ? 18.561 11.778 -13.906 1.00 98.62 91 PHE A C 1
ATOM 702 O O . PHE A 1 91 ? 18.377 11.664 -12.698 1.00 98.62 91 PHE A O 1
ATOM 709 N N . GLN A 1 92 ? 17.591 12.160 -14.744 1.00 98.81 92 GLN A N 1
ATOM 710 C CA . GLN A 1 92 ? 16.222 12.441 -14.292 1.00 98.81 92 GLN A CA 1
ATOM 711 C C . GLN A 1 92 ? 15.587 11.221 -13.611 1.00 98.81 92 GLN A C 1
ATOM 713 O O . GLN A 1 92 ? 15.006 11.350 -12.537 1.00 98.81 92 GLN A O 1
ATOM 718 N N . LEU A 1 93 ? 15.749 10.032 -14.199 1.00 98.81 93 LEU A N 1
ATOM 719 C CA . LEU A 1 93 ? 15.226 8.789 -13.638 1.00 98.81 93 LEU A CA 1
ATOM 720 C C . LEU A 1 93 ? 15.885 8.435 -12.295 1.00 98.81 93 LEU A C 1
ATOM 722 O O . LEU A 1 93 ? 15.209 7.976 -11.379 1.00 98.81 93 LEU A O 1
ATOM 726 N N . ILE A 1 94 ? 17.190 8.678 -12.148 1.00 98.75 94 ILE A N 1
ATOM 727 C CA . ILE A 1 94 ? 17.901 8.458 -10.880 1.00 98.75 94 ILE A CA 1
ATOM 728 C C . ILE A 1 94 ? 17.329 9.348 -9.768 1.00 98.75 94 ILE A C 1
ATOM 730 O O . ILE A 1 94 ? 17.104 8.865 -8.657 1.00 98.75 94 ILE A O 1
ATOM 734 N N . GLU A 1 95 ? 17.078 10.628 -10.049 1.00 98.75 95 GLU A N 1
ATOM 735 C CA . GLU A 1 95 ? 16.495 11.549 -9.063 1.00 98.75 95 GLU A CA 1
ATOM 736 C C . GLU A 1 95 ? 15.050 11.176 -8.706 1.00 98.75 95 GLU A C 1
ATOM 738 O O . GLU A 1 95 ? 14.670 11.213 -7.534 1.00 98.75 95 GLU A O 1
ATOM 743 N N . GLU A 1 96 ? 14.268 10.719 -9.683 1.00 98.81 96 GLU A N 1
ATOM 744 C CA . GLU A 1 96 ? 12.921 10.189 -9.462 1.00 98.81 96 GLU A CA 1
ATOM 745 C C . GLU A 1 96 ? 12.931 8.980 -8.515 1.00 98.81 96 GLU A C 1
ATOM 747 O O . GLU A 1 96 ? 12.208 8.952 -7.518 1.00 98.81 96 GLU A O 1
ATOM 752 N N . VAL A 1 97 ? 13.811 8.007 -8.767 1.00 98.81 97 VAL A N 1
ATOM 753 C CA . VAL A 1 97 ? 13.968 6.814 -7.921 1.00 98.81 97 VAL A CA 1
ATOM 754 C C . VAL A 1 97 ? 14.391 7.188 -6.497 1.00 98.81 97 VAL A C 1
ATOM 756 O O . VAL A 1 97 ? 13.905 6.590 -5.534 1.00 98.81 97 VAL A O 1
ATOM 759 N N . LYS A 1 98 ? 15.272 8.184 -6.333 1.00 98.81 98 LYS A N 1
ATOM 760 C CA . LYS A 1 98 ? 15.653 8.691 -5.005 1.00 98.81 98 LYS A CA 1
ATOM 761 C C . LYS A 1 98 ? 14.460 9.301 -4.275 1.00 98.81 98 LYS A C 1
ATOM 763 O O . LYS A 1 98 ? 14.263 8.985 -3.103 1.00 98.81 98 LYS A O 1
ATOM 768 N N . ARG A 1 99 ? 13.657 10.131 -4.952 1.00 98.88 99 ARG A N 1
ATOM 769 C CA . ARG A 1 99 ? 12.459 10.742 -4.360 1.00 98.88 99 ARG A CA 1
ATOM 770 C C . ARG A 1 99 ? 11.456 9.678 -3.918 1.00 98.88 99 ARG A C 1
ATOM 772 O O . ARG A 1 99 ? 11.082 9.650 -2.750 1.00 98.88 99 ARG A O 1
ATOM 779 N N . LEU A 1 100 ? 11.126 8.737 -4.805 1.00 98.81 100 LEU A N 1
ATOM 780 C CA . LEU A 1 100 ? 10.200 7.641 -4.505 1.00 98.81 100 LEU A CA 1
ATOM 781 C C . LEU A 1 100 ? 10.675 6.774 -3.329 1.00 98.81 100 LEU A C 1
ATOM 783 O O . LEU A 1 100 ? 9.864 6.318 -2.526 1.00 98.81 100 LEU A O 1
ATOM 787 N N . ARG A 1 101 ? 11.989 6.568 -3.178 1.00 98.81 101 ARG A N 1
ATOM 788 C CA . ARG A 1 101 ? 12.556 5.846 -2.028 1.00 98.81 101 ARG A CA 1
ATOM 789 C C . ARG A 1 101 ? 12.290 6.561 -0.702 1.00 98.81 101 ARG A C 1
ATOM 791 O O . ARG A 1 101 ? 11.953 5.902 0.285 1.00 98.81 101 ARG A O 1
ATOM 798 N N . VAL A 1 102 ? 12.445 7.884 -0.672 1.00 98.75 102 VAL A N 1
ATOM 799 C CA . VAL A 1 102 ? 12.149 8.698 0.516 1.00 98.75 102 VAL A CA 1
ATOM 800 C C . VAL A 1 102 ? 10.656 8.634 0.836 1.00 98.75 102 VAL A C 1
ATOM 802 O O . VAL A 1 102 ? 10.294 8.347 1.978 1.00 98.75 102 VAL A O 1
ATOM 805 N N . ASP A 1 103 ? 9.798 8.799 -0.171 1.00 98.81 103 ASP A N 1
ATOM 806 C CA . ASP A 1 103 ? 8.342 8.739 -0.001 1.00 98.81 103 ASP A CA 1
ATOM 807 C C . ASP A 1 103 ? 7.889 7.376 0.544 1.00 98.81 103 ASP A C 1
ATOM 809 O O . ASP A 1 103 ? 7.115 7.310 1.499 1.00 98.81 103 ASP A O 1
ATOM 813 N N . ASN A 1 104 ? 8.441 6.278 0.020 1.00 98.81 104 ASN A N 1
ATOM 814 C CA . ASN A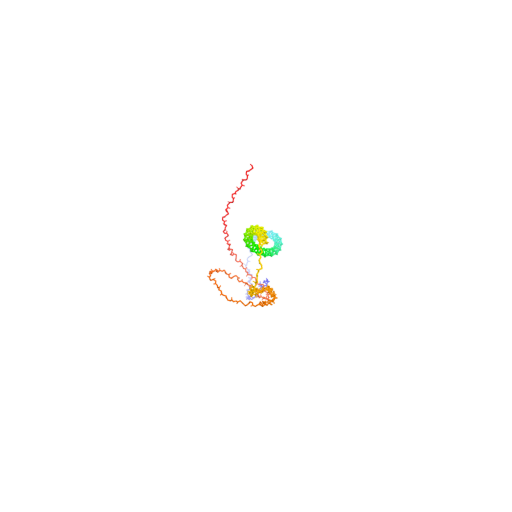 1 104 ? 8.140 4.928 0.496 1.00 98.81 104 ASN A CA 1
ATOM 815 C C . ASN A 1 104 ? 8.581 4.707 1.959 1.00 98.81 104 ASN A C 1
ATOM 817 O O . ASN A 1 104 ? 7.864 4.104 2.760 1.00 98.81 104 ASN A O 1
ATOM 821 N N . THR A 1 105 ? 9.731 5.264 2.348 1.00 98.75 105 THR A N 1
ATOM 822 C CA . THR A 1 105 ? 10.214 5.220 3.741 1.00 98.75 105 THR A CA 1
ATOM 823 C C . THR A 1 105 ? 9.274 5.980 4.686 1.00 98.75 105 THR A C 1
ATOM 825 O O . THR A 1 105 ? 8.951 5.504 5.781 1.00 98.75 105 THR A O 1
ATOM 828 N N . ASN A 1 106 ? 8.781 7.144 4.253 1.00 98.81 106 ASN A N 1
ATOM 829 C CA . ASN A 1 106 ? 7.807 7.936 5.003 1.00 98.81 106 ASN A CA 1
ATOM 830 C C . ASN A 1 106 ? 6.471 7.187 5.152 1.00 98.81 106 ASN A C 1
ATOM 832 O O . ASN A 1 106 ? 5.970 7.034 6.266 1.00 98.81 106 ASN A O 1
ATOM 836 N N . LEU A 1 107 ? 5.929 6.644 4.058 1.00 98.88 107 LEU A N 1
ATOM 837 C CA . LEU A 1 107 ? 4.690 5.858 4.085 1.00 98.88 107 LEU A CA 1
ATOM 838 C C . LEU A 1 107 ? 4.807 4.636 5.003 1.00 98.88 107 LEU A C 1
ATOM 840 O O . LEU A 1 107 ? 3.925 4.399 5.828 1.00 98.88 107 LEU A O 1
ATOM 844 N N . THR A 1 108 ? 5.926 3.915 4.943 1.00 98.75 108 THR A N 1
ATOM 845 C CA . THR A 1 108 ? 6.215 2.788 5.846 1.00 98.75 108 THR A CA 1
ATOM 846 C C . THR A 1 108 ? 6.201 3.222 7.317 1.00 98.75 108 THR A C 1
ATOM 848 O O . THR A 1 108 ? 5.619 2.548 8.176 1.00 98.75 108 THR A O 1
ATOM 851 N N . SER A 1 109 ? 6.782 4.386 7.618 1.00 98.75 109 SER A N 1
ATOM 852 C CA . SER A 1 109 ? 6.785 4.960 8.970 1.00 98.75 109 SER A CA 1
ATOM 853 C C . SER A 1 109 ? 5.372 5.327 9.442 1.00 98.75 109 SER A C 1
ATOM 855 O O . SER A 1 109 ? 5.005 5.049 10.586 1.00 98.75 109 SER A O 1
ATOM 857 N N . GLN A 1 110 ? 4.548 5.902 8.560 1.00 98.75 110 GLN A N 1
ATOM 858 C CA . GLN A 1 110 ? 3.150 6.230 8.859 1.00 98.75 110 GLN A CA 1
ATOM 859 C C . GLN A 1 110 ? 2.307 4.976 9.112 1.00 98.75 110 GLN A C 1
ATOM 861 O O . GLN A 1 110 ? 1.580 4.928 10.103 1.00 9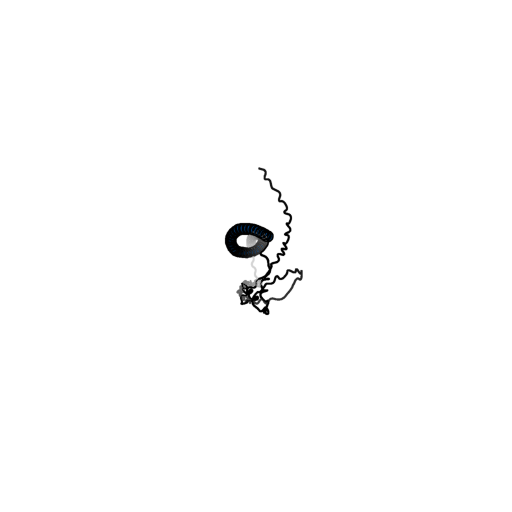8.75 110 GLN A O 1
ATOM 866 N N . ILE A 1 111 ? 2.448 3.938 8.280 1.00 98.75 111 ILE A N 1
ATOM 867 C CA . ILE A 1 111 ? 1.763 2.647 8.459 1.00 98.75 111 ILE A CA 1
ATOM 868 C C . ILE A 1 111 ? 2.117 2.039 9.818 1.00 98.75 111 ILE A C 1
ATOM 870 O O . ILE A 1 111 ? 1.230 1.610 10.559 1.00 98.75 111 ILE A O 1
ATOM 874 N N . THR A 1 112 ? 3.403 2.048 10.175 1.00 98.75 112 THR A N 1
ATOM 875 C CA . THR A 1 112 ? 3.880 1.525 11.462 1.00 98.75 112 THR A CA 1
ATOM 876 C C . THR A 1 112 ? 3.251 2.276 12.635 1.00 98.75 112 THR A C 1
ATOM 878 O O . THR A 1 112 ? 2.725 1.648 13.555 1.00 98.75 112 THR A O 1
ATOM 881 N N . ARG A 1 113 ? 3.221 3.615 12.584 1.00 98.81 113 ARG A N 1
ATOM 882 C CA . ARG A 1 113 ? 2.591 4.446 13.622 1.00 98.81 113 ARG A CA 1
ATOM 883 C C . ARG A 1 113 ? 1.096 4.149 13.757 1.00 98.81 113 ARG A C 1
ATOM 885 O O . ARG A 1 113 ? 0.626 3.913 14.867 1.00 98.81 113 ARG A O 1
ATOM 892 N N . SER A 1 114 ? 0.368 4.099 12.643 1.00 98.81 114 SER A N 1
ATOM 893 C CA . SER A 1 114 ? -1.065 3.783 12.633 1.00 98.81 114 SER A CA 1
ATOM 894 C C . SER A 1 114 ? -1.354 2.396 13.209 1.00 98.81 114 SER A C 1
ATOM 896 O O . SER A 1 114 ? -2.302 2.233 13.976 1.00 98.81 114 SER A O 1
ATOM 898 N N . ARG A 1 115 ? -0.512 1.401 12.902 1.00 98.81 115 ARG A N 1
ATOM 899 C CA . ARG A 1 115 ? -0.632 0.043 13.449 1.00 98.81 115 ARG A CA 1
ATOM 900 C C . ARG A 1 115 ? -0.435 0.012 14.966 1.00 98.81 115 ARG A C 1
ATOM 902 O O . ARG A 1 115 ? -1.205 -0.652 15.656 1.00 98.81 115 ARG A O 1
ATOM 909 N N . ILE A 1 116 ? 0.555 0.740 15.485 1.00 98.75 116 ILE A N 1
ATOM 910 C CA . ILE A 1 116 ? 0.790 0.861 16.933 1.00 98.75 116 ILE A CA 1
ATOM 911 C C . ILE A 1 116 ? -0.431 1.489 17.611 1.00 98.75 116 ILE A C 1
ATOM 913 O O . ILE A 1 116 ? -0.998 0.883 18.518 1.00 98.75 116 ILE A O 1
ATOM 917 N N . SER A 1 117 ? -0.898 2.642 17.124 1.00 98.81 117 SER A N 1
ATOM 918 C CA . SER A 1 117 ? -2.071 3.312 17.697 1.00 98.81 117 SER A CA 1
ATOM 919 C C . SER A 1 117 ? -3.324 2.433 17.649 1.00 98.81 117 SER A C 1
ATOM 921 O O . SER A 1 117 ? -4.073 2.377 18.620 1.00 98.81 117 SER A O 1
ATOM 923 N N . HIS A 1 118 ? -3.548 1.698 16.556 1.00 98.75 118 HIS A N 1
ATOM 924 C CA . HIS A 1 118 ? -4.671 0.764 16.458 1.00 98.75 118 HIS A CA 1
ATOM 925 C C . HIS A 1 118 ? -4.609 -0.332 17.534 1.00 98.75 118 HIS A C 1
ATOM 927 O O . HIS A 1 118 ? -5.611 -0.607 18.195 1.00 98.75 118 HIS A O 1
ATOM 933 N N . ASN A 1 119 ? -3.430 -0.919 17.756 1.00 98.69 119 ASN A N 1
ATOM 934 C 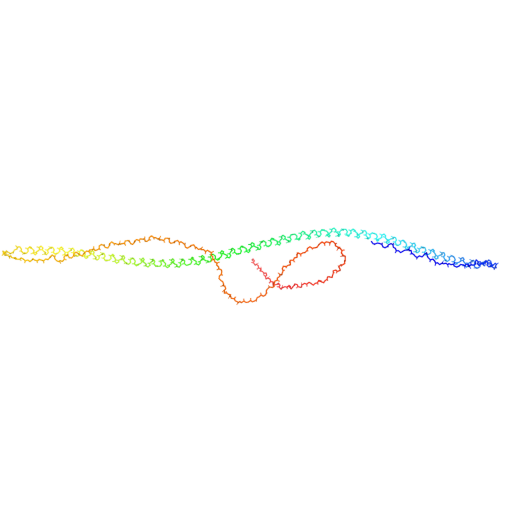CA . ASN A 1 119 ? -3.235 -1.930 18.794 1.00 98.69 119 ASN A CA 1
ATOM 935 C C . ASN A 1 119 ? -3.477 -1.366 20.202 1.00 98.69 119 ASN A C 1
ATOM 937 O O . ASN A 1 119 ? -4.109 -2.028 21.026 1.00 98.69 119 ASN A O 1
ATOM 941 N N . GLU A 1 120 ? -3.031 -0.137 20.474 1.00 98.75 120 GLU A N 1
ATOM 942 C CA . GLU A 1 120 ? -3.294 0.545 21.746 1.00 98.75 120 GLU A CA 1
ATOM 943 C C . GLU A 1 120 ? -4.794 0.766 21.975 1.00 98.75 120 GLU A C 1
ATOM 945 O O . GLU A 1 120 ? -5.306 0.488 23.063 1.00 98.75 120 GLU A O 1
ATOM 950 N N . TYR A 1 121 ? -5.520 1.225 20.951 1.00 98.88 121 TYR A N 1
ATOM 951 C CA . TYR A 1 121 ? -6.972 1.388 21.032 1.00 98.88 121 TYR A CA 1
ATOM 952 C C . TYR A 1 121 ? -7.685 0.060 21.270 1.00 98.88 121 TYR A C 1
ATOM 954 O O . TYR A 1 121 ? -8.564 -0.009 22.132 1.00 98.88 121 TYR A O 1
ATOM 962 N N . LYS A 1 122 ? -7.279 -1.003 20.570 1.00 98.81 122 LYS A N 1
ATOM 963 C CA . LYS A 1 122 ? -7.830 -2.347 20.760 1.00 98.81 122 LYS A CA 1
ATOM 964 C C . LYS A 1 122 ? -7.638 -2.835 22.199 1.00 98.81 122 LYS A C 1
ATOM 966 O O . LYS A 1 122 ? -8.601 -3.251 22.835 1.00 98.81 122 LYS A O 1
ATOM 971 N N . ALA A 1 123 ? -6.435 -2.684 22.754 1.00 98.75 123 ALA A N 1
ATOM 972 C CA . ALA A 1 123 ? -6.150 -3.065 24.137 1.00 98.75 123 ALA A CA 1
ATOM 973 C C . ALA A 1 123 ? -6.994 -2.274 25.157 1.00 98.75 123 ALA A C 1
ATOM 975 O O . ALA A 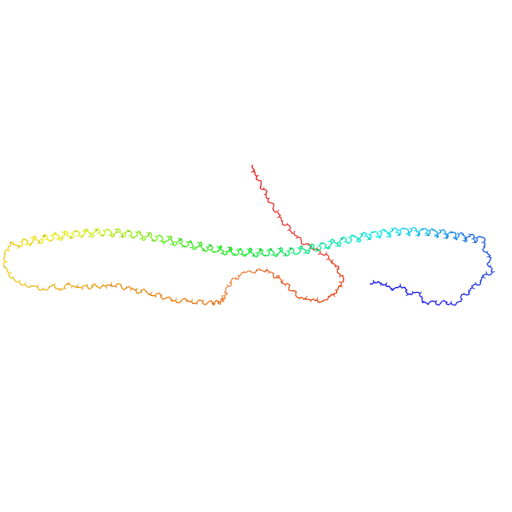1 123 ? -7.505 -2.845 26.125 1.00 98.75 123 ALA A O 1
ATOM 976 N N . ARG A 1 124 ? -7.185 -0.963 24.938 1.00 98.75 124 ARG A N 1
ATOM 977 C CA . ARG A 1 124 ? -8.058 -0.127 25.784 1.00 98.75 124 ARG A CA 1
ATOM 978 C C . ARG A 1 124 ? -9.515 -0.574 25.711 1.00 98.75 124 ARG A C 1
ATOM 980 O O . ARG A 1 124 ? -10.175 -0.643 26.748 1.00 98.75 124 ARG A O 1
ATOM 987 N N . TYR A 1 125 ? -10.000 -0.886 24.513 1.00 98.81 125 TYR A N 1
ATOM 988 C CA . TYR A 1 125 ? -11.354 -1.385 24.300 1.00 98.81 125 TYR A CA 1
ATOM 989 C C . TYR A 1 125 ? -11.582 -2.719 25.026 1.00 98.81 125 TYR A C 1
ATOM 991 O O . TYR A 1 125 ? -12.542 -2.848 25.785 1.00 98.81 125 TYR A O 1
ATOM 999 N N . ASP A 1 126 ? -10.656 -3.671 24.894 1.00 98.81 126 ASP A N 1
ATOM 1000 C CA . ASP A 1 126 ? -10.741 -4.974 25.563 1.00 98.81 126 ASP A CA 1
ATOM 1001 C C . ASP A 1 126 ? -10.777 -4.837 27.096 1.00 98.81 126 ASP A C 1
ATOM 1003 O O . ASP A 1 126 ? -11.540 -5.530 27.780 1.00 98.81 126 ASP A O 1
ATOM 1007 N N . LEU A 1 127 ? -9.991 -3.910 27.657 1.00 98.75 127 LEU A N 1
ATOM 1008 C CA . LEU A 1 127 ? -10.007 -3.603 29.090 1.00 98.75 127 LEU A CA 1
ATOM 1009 C C . LEU A 1 127 ? -11.353 -3.013 29.534 1.00 98.75 127 LEU A C 1
ATOM 1011 O O . LEU A 1 127 ? -11.912 -3.435 30.551 1.00 98.75 127 LEU A O 1
ATOM 1015 N N . GLN A 1 128 ? -11.887 -2.050 28.779 1.00 98.81 128 GLN A N 1
ATOM 1016 C CA . GLN A 1 128 ? -13.189 -1.449 29.071 1.00 98.81 128 GLN A CA 1
ATOM 1017 C C . GLN A 1 128 ? -14.312 -2.487 29.004 1.00 98.81 128 GLN A C 1
ATOM 1019 O O . GLN A 1 128 ? -15.154 -2.533 29.902 1.00 98.81 128 GLN A O 1
ATOM 1024 N N . LEU A 1 129 ? -14.281 -3.377 28.012 1.00 98.81 129 LEU A N 1
ATOM 1025 C CA . LEU A 1 129 ? -15.248 -4.459 27.871 1.00 98.81 129 LEU A CA 1
ATOM 1026 C C . LEU A 1 129 ? -15.226 -5.406 29.081 1.00 98.81 129 LEU A C 1
ATOM 1028 O O . LEU A 1 129 ? -16.283 -5.763 29.605 1.00 98.81 129 LEU A O 1
ATOM 1032 N N . LYS A 1 130 ? -14.037 -5.778 29.575 1.00 98.81 130 LYS A N 1
ATOM 1033 C CA . LYS A 1 130 ? -13.899 -6.581 30.806 1.00 98.81 130 LYS A CA 1
ATOM 1034 C C . LYS A 1 130 ? -14.491 -5.866 32.023 1.00 98.81 130 LYS A C 1
ATOM 1036 O O . LYS A 1 130 ? -15.192 -6.496 32.816 1.00 98.81 130 LYS A O 1
ATOM 1041 N N . LYS A 1 131 ? -14.258 -4.556 32.158 1.00 98.81 131 LYS A N 1
ATOM 1042 C CA . LYS A 1 131 ? -14.826 -3.747 33.248 1.00 98.81 131 LYS A CA 1
ATOM 1043 C C . LYS A 1 131 ? -16.354 -3.711 33.187 1.00 98.81 131 LYS A C 1
ATOM 1045 O O . LYS A 1 131 ? -16.994 -3.919 34.213 1.00 98.81 131 LYS A O 1
ATOM 1050 N N . ILE A 1 132 ? -16.931 -3.504 32.001 1.00 98.75 132 ILE A N 1
ATOM 1051 C CA . ILE A 1 132 ? -18.388 -3.510 31.795 1.00 98.75 132 ILE A CA 1
ATOM 1052 C C . ILE A 1 132 ? -18.982 -4.862 32.201 1.00 98.75 132 ILE A C 1
ATOM 1054 O O . ILE A 1 132 ? -19.927 -4.892 32.984 1.00 98.75 132 ILE A O 1
ATOM 1058 N N . LYS A 1 133 ? -18.388 -5.977 31.756 1.00 98.81 133 LYS A N 1
ATOM 1059 C CA . LYS A 1 133 ? -18.846 -7.327 32.128 1.00 98.81 133 LYS A CA 1
ATOM 1060 C C . LYS A 1 133 ? -18.806 -7.565 33.641 1.00 98.81 133 LYS A C 1
ATOM 1062 O O . LYS A 1 133 ? -19.750 -8.113 34.198 1.00 98.81 133 LYS A O 1
ATOM 1067 N N . SER A 1 134 ? -17.742 -7.125 34.314 1.00 98.75 134 SER A N 1
ATOM 1068 C CA . SER A 1 134 ? -17.631 -7.224 35.777 1.00 98.75 134 SER A CA 1
ATOM 1069 C C . SER A 1 134 ? -18.720 -6.416 36.496 1.00 98.75 134 SER A C 1
ATOM 1071 O O . SER A 1 134 ? -19.389 -6.930 37.393 1.00 98.75 134 SER A O 1
ATOM 1073 N N . LEU A 1 135 ? -18.969 -5.177 36.052 1.00 98.81 135 LEU A N 1
ATOM 1074 C CA . LEU A 1 135 ? -20.036 -4.336 36.603 1.00 98.81 135 LEU A CA 1
ATOM 1075 C C . LEU A 1 135 ? -21.426 -4.947 36.386 1.00 98.81 135 LEU A C 1
ATOM 1077 O O . LEU A 1 135 ? -22.240 -4.923 37.302 1.00 98.81 135 LEU A O 1
ATOM 1081 N N . GLN A 1 136 ? -21.685 -5.546 35.221 1.00 98.81 136 GLN A N 1
ATOM 1082 C CA . GLN A 1 136 ? -22.946 -6.245 34.943 1.00 98.81 136 GLN A CA 1
ATOM 1083 C C . GLN A 1 136 ? -23.191 -7.407 35.916 1.00 98.81 136 GLN A C 1
ATOM 1085 O O . GLN A 1 136 ? -24.299 -7.552 36.428 1.00 98.81 136 GLN A O 1
ATOM 1090 N N . ILE A 1 137 ? -22.161 -8.206 36.219 1.00 98.75 137 ILE A N 1
ATOM 1091 C CA . ILE A 1 137 ? -22.259 -9.290 37.211 1.00 98.75 137 ILE A CA 1
ATOM 1092 C C . ILE A 1 137 ? -22.583 -8.721 38.598 1.00 98.75 137 ILE A C 1
ATOM 1094 O O . ILE A 1 137 ? -23.443 -9.252 39.299 1.00 98.75 137 ILE A O 1
ATOM 1098 N N . MET A 1 138 ? -21.922 -7.631 38.992 1.00 98.75 138 MET A N 1
ATOM 1099 C CA . MET A 1 138 ? -22.152 -6.993 40.290 1.00 98.75 138 MET A CA 1
ATOM 1100 C C . MET A 1 138 ? -23.574 -6.437 40.423 1.00 98.75 138 MET A C 1
ATOM 1102 O O . MET A 1 138 ? -24.196 -6.631 41.465 1.00 98.75 138 MET A O 1
ATOM 1106 N N . ILE A 1 139 ? -24.094 -5.791 39.374 1.00 98.75 139 ILE A N 1
ATOM 1107 C CA . ILE A 1 139 ? -25.479 -5.300 39.328 1.00 98.75 139 ILE A CA 1
ATOM 1108 C C . ILE A 1 139 ? -26.451 -6.458 39.550 1.00 98.75 139 ILE A C 1
ATOM 1110 O O . ILE A 1 139 ? -27.278 -6.376 40.451 1.00 98.75 139 ILE A O 1
ATOM 1114 N N . LYS A 1 140 ? -26.275 -7.572 38.830 1.00 98.75 140 LYS A N 1
ATOM 1115 C CA . LYS A 1 140 ? -27.133 -8.754 38.975 1.00 98.75 140 LYS A CA 1
ATOM 1116 C C . LYS A 1 140 ? -27.145 -9.303 40.408 1.00 98.75 140 LYS A C 1
ATOM 1118 O O . LYS A 1 140 ? -28.202 -9.570 40.962 1.00 98.75 140 LYS A O 1
ATOM 1123 N N . ILE A 1 141 ? -25.975 -9.409 41.046 1.00 98.62 141 ILE A N 1
ATOM 1124 C CA . ILE A 1 141 ? -25.873 -9.854 42.449 1.00 98.62 141 ILE A CA 1
ATOM 1125 C C . ILE A 1 141 ? -26.622 -8.902 43.395 1.00 98.62 141 ILE A C 1
ATOM 1127 O O . ILE A 1 141 ? -27.232 -9.345 44.369 1.00 98.62 141 ILE A O 1
ATOM 1131 N N . LEU A 1 142 ? -26.544 -7.591 43.157 1.00 98.75 142 LEU A N 1
ATOM 1132 C CA . LEU A 1 142 ? -27.241 -6.599 43.976 1.00 98.75 142 LEU A CA 1
ATOM 1133 C C . LEU A 1 142 ? -28.758 -6.645 43.765 1.00 98.75 142 LEU A C 1
ATOM 1135 O O . LEU A 1 142 ? -29.491 -6.526 44.744 1.00 98.75 142 LEU A O 1
ATOM 1139 N N . GLU A 1 143 ? -29.223 -6.865 42.537 1.00 98.69 143 GLU A N 1
ATOM 1140 C CA . GLU A 1 143 ? -30.642 -7.070 42.218 1.00 98.69 143 GLU A CA 1
ATOM 1141 C C . GLU A 1 143 ? -31.202 -8.310 42.933 1.00 98.69 143 GLU A C 1
ATOM 1143 O O . GLU A 1 143 ? -32.234 -8.227 43.604 1.00 98.69 143 GLU A O 1
ATOM 1148 N N . ASP A 1 144 ? -30.483 -9.434 42.894 1.00 98.62 144 ASP A N 1
ATOM 1149 C CA . ASP A 1 144 ? -30.870 -10.666 43.595 1.00 98.62 144 ASP A CA 1
ATOM 1150 C C . ASP A 1 144 ? -30.944 -10.452 45.122 1.00 98.62 144 ASP A C 1
ATOM 1152 O O . ASP A 1 144 ? -31.880 -10.891 45.794 1.00 98.62 144 ASP A O 1
ATOM 1156 N N . LYS A 1 145 ? -29.988 -9.712 45.699 1.00 98.62 145 LYS A N 1
ATOM 1157 C CA . LYS A 1 145 ? -30.016 -9.361 47.131 1.00 98.62 145 LYS A CA 1
ATOM 1158 C C . LYS A 1 145 ? -31.172 -8.429 47.482 1.00 98.62 145 LYS A C 1
ATOM 1160 O O . LYS A 1 145 ? -31.803 -8.616 48.521 1.00 98.62 145 LYS A O 1
ATOM 1165 N N . LEU A 1 146 ? -31.443 -7.431 46.642 1.00 98.50 146 LEU A N 1
ATOM 1166 C CA . LEU A 1 146 ? -32.523 -6.471 46.856 1.00 98.50 146 LEU A CA 1
ATOM 1167 C C . LEU A 1 146 ? -33.886 -7.167 46.830 1.00 98.50 146 LEU A C 1
ATOM 1169 O O . LEU A 1 146 ? -34.702 -6.931 47.717 1.00 98.50 146 LEU A O 1
ATOM 1173 N N . THR A 1 147 ? -34.113 -8.057 45.862 1.00 98.50 147 THR A N 1
ATOM 1174 C CA . THR A 1 147 ? -35.362 -8.830 45.764 1.00 98.50 147 THR A CA 1
ATOM 1175 C C . THR A 1 147 ? -35.557 -9.764 46.962 1.00 98.50 147 THR A C 1
ATOM 1177 O O . THR A 1 147 ? -36.661 -9.834 47.507 1.00 98.50 147 THR A O 1
ATOM 1180 N N . SER A 1 148 ? -34.492 -10.420 47.444 1.00 98.44 148 SER A N 1
ATOM 1181 C CA . SER A 1 148 ? -34.542 -11.217 48.679 1.00 98.44 148 SER A CA 1
ATOM 1182 C C . SER A 1 148 ? -34.891 -10.358 49.899 1.00 98.44 148 SER A C 1
ATOM 1184 O O . SER A 1 148 ? -35.819 -10.688 50.633 1.00 98.44 148 SER A O 1
ATOM 1186 N N . ALA A 1 149 ? -34.207 -9.225 50.091 1.00 98.25 149 ALA A N 1
ATOM 1187 C CA . ALA A 1 149 ? -34.456 -8.329 51.221 1.00 98.25 149 ALA A CA 1
ATOM 1188 C C . ALA A 1 149 ? -35.875 -7.734 51.197 1.00 98.25 149 ALA A C 1
ATOM 1190 O O . ALA A 1 149 ? -36.509 -7.594 52.242 1.00 98.25 149 ALA A O 1
ATOM 1191 N N . GLN A 1 150 ? -36.402 -7.420 50.009 1.00 98.25 150 GLN A N 1
ATOM 1192 C CA . GLN A 1 150 ? -37.792 -6.991 49.842 1.00 98.25 150 GLN A CA 1
ATOM 1193 C C . GLN A 1 150 ? -38.771 -8.079 50.290 1.00 98.25 150 GLN A C 1
ATOM 1195 O O . GLN A 1 150 ? -39.716 -7.783 51.021 1.00 98.25 150 GLN A O 1
ATOM 1200 N N . LYS A 1 151 ? -38.540 -9.339 49.901 1.00 98.25 151 LYS A N 1
ATOM 1201 C CA . LYS A 1 151 ? -39.373 -10.474 50.321 1.00 98.25 151 LYS A CA 1
ATOM 1202 C C . LYS A 1 151 ? -39.377 -10.643 51.843 1.00 98.25 151 LYS A C 1
ATOM 1204 O O . LYS A 1 151 ? -40.447 -10.820 52.427 1.00 98.25 151 LYS A O 1
ATOM 1209 N N . ASP A 1 152 ? -38.210 -10.539 52.474 1.00 98.12 152 ASP A N 1
ATOM 1210 C CA . ASP A 1 152 ? -38.078 -10.632 53.931 1.00 98.12 152 ASP A CA 1
ATOM 1211 C C . ASP A 1 152 ? -38.821 -9.484 54.631 1.00 98.12 152 ASP A C 1
ATOM 1213 O O . ASP A 1 152 ? -39.593 -9.720 55.562 1.00 98.12 152 ASP A O 1
ATOM 1217 N N . ALA A 1 153 ? -38.675 -8.251 54.135 1.00 97.94 153 ALA A N 1
ATOM 1218 C CA . ALA A 1 153 ? -39.377 -7.083 54.667 1.00 97.94 153 ALA A CA 1
ATOM 1219 C C . ALA A 1 153 ? -40.908 -7.230 54.584 1.00 97.94 153 ALA A C 1
ATOM 1221 O O . ALA A 1 153 ? -41.601 -6.950 55.564 1.00 97.94 153 ALA A O 1
ATOM 1222 N N . PHE A 1 154 ? -41.441 -7.729 53.461 1.00 97.81 154 PHE A N 1
ATOM 1223 C CA . PHE A 1 154 ? -42.875 -8.014 53.323 1.00 97.81 154 PHE A CA 1
ATOM 1224 C C . PHE A 1 154 ? -43.358 -9.087 54.307 1.00 97.81 154 PHE A C 1
ATOM 1226 O O . PHE A 1 154 ? -44.449 -8.956 54.867 1.00 97.81 154 PHE A O 1
ATOM 1233 N N . SER A 1 155 ? -42.560 -10.135 54.546 1.00 97.56 155 SER A N 1
ATOM 1234 C CA . SER A 1 155 ? -42.899 -11.172 55.528 1.00 97.56 155 SER A CA 1
ATOM 1235 C C . SER A 1 155 ? -42.961 -10.598 56.944 1.00 97.56 155 SER A C 1
ATOM 1237 O O . SER A 1 155 ? -43.951 -10.798 57.644 1.00 97.56 155 SER A O 1
ATOM 1239 N N . ILE A 1 156 ? -41.951 -9.817 57.339 1.00 97.31 156 ILE A N 1
ATOM 1240 C CA . ILE A 1 156 ? -41.895 -9.162 58.654 1.00 97.31 156 ILE A CA 1
ATOM 1241 C C . ILE A 1 156 ? -43.086 -8.214 58.840 1.00 97.31 156 ILE A C 1
ATOM 1243 O O . ILE A 1 156 ? -43.722 -8.221 59.894 1.00 97.31 156 ILE A O 1
ATOM 1247 N N . GLN A 1 157 ? -43.426 -7.426 57.817 1.00 97.38 157 GLN A N 1
ATOM 1248 C CA . GLN A 1 157 ? -44.568 -6.512 57.862 1.00 97.38 157 GLN A CA 1
ATOM 1249 C C . GLN A 1 157 ? -45.892 -7.258 58.081 1.00 97.38 157 GLN A C 1
ATOM 1251 O O . GLN A 1 157 ? -46.734 -6.810 58.861 1.00 97.38 157 GLN A O 1
ATOM 1256 N N . LYS A 1 158 ? -46.073 -8.408 57.420 1.00 96.81 158 LYS A N 1
ATOM 1257 C CA . LYS A 1 158 ? -47.258 -9.259 57.578 1.00 96.81 158 LYS A CA 1
ATOM 1258 C C . LYS A 1 158 ? -47.355 -9.865 58.979 1.00 96.81 158 LYS A C 1
ATOM 1260 O O . LYS A 1 158 ? -48.443 -9.919 59.549 1.00 96.81 158 LYS A O 1
ATOM 1265 N N . ASP A 1 159 ? -46.235 -10.305 59.542 1.00 97.25 159 ASP A N 1
ATOM 1266 C CA . ASP A 1 159 ? -46.209 -10.838 60.905 1.00 97.25 159 ASP A CA 1
ATOM 1267 C C . ASP A 1 159 ? -46.476 -9.738 61.942 1.00 97.25 159 ASP A C 1
ATOM 1269 O O . ASP A 1 159 ? -47.185 -9.975 62.922 1.00 97.25 159 ASP A O 1
ATOM 1273 N N . SER A 1 160 ? -45.962 -8.524 61.712 1.00 97.19 160 SER A N 1
ATOM 1274 C CA . SER A 1 160 ? -46.230 -7.358 62.561 1.00 97.19 160 SER A CA 1
ATOM 1275 C C . SER A 1 160 ? -47.716 -7.009 62.586 1.00 97.19 160 SER A C 1
ATOM 1277 O O . SER A 1 160 ? -48.286 -6.892 63.665 1.00 97.19 160 SER A O 1
ATOM 1279 N N . SER A 1 161 ? -48.374 -6.917 61.424 1.00 96.75 161 SER A N 1
ATOM 1280 C CA . SER A 1 161 ? -49.801 -6.567 61.368 1.00 96.75 161 SER A CA 1
ATOM 1281 C C . SER A 1 161 ? -50.694 -7.616 62.037 1.00 96.75 161 SER A C 1
ATOM 1283 O O . SER A 1 161 ? -51.689 -7.270 62.676 1.00 96.75 161 SER A O 1
ATOM 1285 N N . LYS A 1 162 ? -50.316 -8.901 61.961 1.00 96.94 162 LYS A N 1
ATOM 1286 C CA . LYS A 1 162 ? -50.990 -9.969 62.708 1.00 96.94 162 LYS A CA 1
ATOM 1287 C C . LYS A 1 162 ? -50.854 -9.762 64.218 1.00 96.94 162 LYS A C 1
ATOM 1289 O O . LYS A 1 162 ? -51.861 -9.817 64.922 1.00 96.94 162 LYS A O 1
ATOM 1294 N N . LYS A 1 163 ? -49.644 -9.488 64.711 1.00 96.94 163 LYS A N 1
ATOM 1295 C CA . LYS A 1 163 ? -49.414 -9.202 66.137 1.00 96.94 163 LYS A CA 1
ATOM 1296 C C . LYS A 1 163 ? -50.182 -7.967 66.600 1.00 96.94 163 LYS A C 1
ATOM 1298 O O . LYS A 1 163 ? -50.779 -8.007 67.668 1.00 96.94 163 LYS A O 1
ATOM 1303 N N . ASP A 1 164 ? -50.240 -6.913 65.788 1.00 96.81 164 ASP A N 1
ATOM 1304 C CA . ASP A 1 164 ? -51.014 -5.709 66.110 1.00 96.81 164 ASP A CA 1
ATOM 1305 C C . ASP A 1 164 ? -52.510 -6.025 66.264 1.00 96.81 164 ASP A C 1
ATOM 1307 O O . ASP A 1 164 ? -53.152 -5.558 67.205 1.00 96.81 164 ASP A O 1
ATOM 1311 N N . SER A 1 165 ? -53.066 -6.876 65.391 1.00 96.44 165 SER A N 1
ATOM 1312 C CA . SER A 1 165 ? -54.461 -7.322 65.512 1.00 96.44 165 SER A CA 1
ATOM 1313 C C . SER A 1 165 ? -54.719 -8.148 66.782 1.00 96.44 165 SER A C 1
ATOM 1315 O O . SER A 1 165 ? -55.738 -7.956 67.444 1.00 96.44 165 SER A O 1
ATOM 1317 N N . GLU A 1 166 ? -53.776 -9.009 67.172 1.00 97.50 166 GLU A N 1
ATOM 1318 C CA . GLU A 1 166 ? -53.848 -9.817 68.395 1.00 97.50 166 GLU A CA 1
ATOM 1319 C C . GLU A 1 166 ? -53.754 -8.939 69.655 1.00 97.50 166 GLU A C 1
ATOM 1321 O O . GLU A 1 166 ? -54.561 -9.086 70.573 1.00 97.50 166 GLU A O 1
ATOM 1326 N N . ILE A 1 167 ? -52.851 -7.949 69.663 1.00 97.81 167 ILE A N 1
ATOM 1327 C CA . ILE A 1 167 ? -52.738 -6.942 70.731 1.00 97.81 167 ILE A CA 1
ATOM 1328 C C . ILE A 1 167 ? -54.057 -6.181 70.899 1.00 97.81 167 ILE A C 1
ATOM 1330 O O . ILE A 1 167 ? -54.502 -5.968 72.028 1.00 97.81 167 ILE A O 1
ATOM 1334 N N . MET A 1 168 ? -54.702 -5.782 69.798 1.00 96.94 168 MET A N 1
ATOM 1335 C CA . MET A 1 168 ? -55.998 -5.099 69.848 1.00 96.94 168 MET A CA 1
ATOM 1336 C C . MET A 1 168 ? -57.108 -5.989 70.423 1.00 96.94 168 MET A C 1
ATOM 1338 O O . MET A 1 168 ? -57.916 -5.494 71.209 1.00 96.94 168 MET A O 1
ATOM 1342 N N . SER A 1 169 ? -57.121 -7.285 70.090 1.00 97.44 169 SER A N 1
ATOM 1343 C CA . SER A 1 169 ? -58.064 -8.259 70.662 1.00 97.44 169 SER A CA 1
ATOM 1344 C C . SER A 1 169 ? -57.874 -8.407 72.173 1.00 97.44 169 SER A C 1
ATOM 1346 O O . SER A 1 169 ? -58.816 -8.204 72.936 1.00 97.44 169 SER A O 1
ATOM 1348 N N . ILE A 1 170 ? -56.638 -8.657 72.621 1.00 97.75 170 ILE A N 1
ATOM 1349 C CA . ILE A 1 170 ? -56.303 -8.802 74.049 1.00 97.75 170 ILE A CA 1
ATOM 1350 C C . ILE A 1 170 ? -56.648 -7.523 74.819 1.00 97.75 170 ILE A C 1
ATOM 1352 O O . ILE A 1 170 ? -57.170 -7.576 75.932 1.00 97.75 170 ILE A O 1
ATOM 1356 N N . LYS A 1 171 ? -56.385 -6.352 74.228 1.00 97.62 171 LYS A N 1
ATOM 1357 C CA . LYS A 1 171 ? -56.727 -5.066 74.841 1.00 97.62 171 LYS A CA 1
ATOM 1358 C C . LYS A 1 171 ? -58.237 -4.922 75.063 1.00 97.62 171 LYS A C 1
ATOM 1360 O O . LYS A 1 171 ? -58.637 -4.409 76.105 1.00 97.62 171 LYS A O 1
ATOM 1365 N N . ALA A 1 172 ? -59.061 -5.368 74.113 1.00 96.88 172 ALA A N 1
ATOM 1366 C CA . ALA A 1 172 ? -60.515 -5.346 74.250 1.00 96.88 172 ALA A CA 1
ATOM 1367 C C . ALA A 1 172 ? -61.007 -6.316 75.340 1.00 96.88 172 ALA A C 1
ATOM 1369 O O . ALA A 1 172 ? -61.840 -5.936 76.163 1.00 96.88 172 ALA A O 1
ATOM 1370 N N . GLU A 1 173 ? -60.453 -7.531 75.392 1.00 97.38 173 GLU A N 1
ATOM 1371 C CA . GLU A 1 173 ? -60.758 -8.519 76.439 1.00 97.38 173 GLU A CA 1
ATOM 1372 C C . GLU A 1 173 ? -60.398 -8.007 77.841 1.00 97.38 173 GLU A C 1
ATOM 1374 O O . GLU A 1 173 ? -61.177 -8.163 78.780 1.00 97.38 173 GLU A O 1
ATOM 1379 N N . LEU A 1 174 ? -59.250 -7.342 77.989 1.00 97.31 174 LEU A N 1
ATOM 1380 C CA . LEU A 1 174 ? -58.820 -6.767 79.265 1.00 97.31 174 LEU A CA 1
ATOM 1381 C C . LEU A 1 174 ? -59.788 -5.674 79.736 1.00 97.31 174 LEU A C 1
ATOM 1383 O O . LEU A 1 174 ? -60.170 -5.660 80.906 1.00 97.31 174 LEU A O 1
ATOM 1387 N N . GLU A 1 175 ? -60.229 -4.791 78.837 1.00 96.94 175 GLU A N 1
ATOM 1388 C CA . GLU A 1 175 ? -61.184 -3.736 79.191 1.00 96.94 175 GLU A CA 1
ATOM 1389 C C . GLU A 1 175 ? -62.559 -4.310 79.581 1.00 96.94 175 GLU A C 1
ATOM 1391 O O . GLU A 1 175 ? -63.187 -3.796 80.506 1.00 96.94 175 GLU A O 1
ATOM 1396 N N . HIS A 1 176 ? -62.988 -5.416 78.957 1.00 97.00 176 HIS A N 1
ATOM 1397 C CA . HIS A 1 176 ? -64.185 -6.164 79.359 1.00 97.00 176 HIS A CA 1
ATOM 1398 C C . HIS A 1 176 ? -64.039 -6.793 80.753 1.00 97.00 176 HIS A C 1
ATOM 1400 O O . HIS A 1 176 ? -64.902 -6.623 81.608 1.00 97.00 176 HIS A O 1
ATOM 1406 N N . ILE A 1 177 ? -62.937 -7.500 81.023 1.00 97.69 177 ILE A N 1
ATOM 1407 C CA . ILE A 1 177 ? -62.684 -8.091 82.351 1.00 97.69 177 ILE A CA 1
ATOM 1408 C C . ILE A 1 177 ? -62.645 -6.999 83.425 1.00 97.69 177 ILE A C 1
ATOM 1410 O O . ILE A 1 177 ? -63.146 -7.180 84.532 1.00 97.69 177 ILE A O 1
ATOM 1414 N N . LYS A 1 178 ? -62.057 -5.845 83.104 1.00 97.38 178 LYS A N 1
ATOM 1415 C CA . LYS A 1 178 ? -61.980 -4.696 84.005 1.00 97.38 178 LYS A CA 1
ATOM 1416 C C . LYS A 1 178 ? -63.361 -4.121 84.329 1.00 97.38 178 LYS A C 1
ATOM 1418 O O . LYS A 1 178 ? -63.604 -3.813 85.495 1.00 97.38 178 LYS A O 1
ATOM 1423 N N . SER A 1 179 ? -64.253 -3.979 83.346 1.00 95.94 179 SER A N 1
ATOM 1424 C CA . SER A 1 179 ? -65.625 -3.517 83.598 1.00 95.94 179 SER A CA 1
ATOM 1425 C C . SER A 1 179 ? -66.444 -4.545 84.386 1.00 95.94 179 SER A C 1
ATOM 1427 O O . SER A 1 179 ? -67.152 -4.166 85.318 1.00 95.94 179 SER A O 1
ATOM 1429 N N . GLU A 1 180 ? -66.292 -5.839 84.095 1.00 96.62 180 GLU A N 1
ATOM 1430 C CA . GLU A 1 180 ? -66.928 -6.926 84.849 1.00 96.62 180 GLU A CA 1
ATOM 1431 C C . GLU A 1 180 ? -66.457 -6.961 86.314 1.00 96.62 180 GLU A C 1
ATOM 1433 O O . GLU A 1 180 ? -67.269 -7.072 87.234 1.00 96.62 180 GLU A O 1
ATOM 1438 N N . LEU A 1 181 ? -65.150 -6.799 86.551 1.00 96.38 181 LEU A N 1
ATOM 1439 C CA . LEU A 1 181 ? -64.580 -6.728 87.895 1.00 96.38 181 LEU A CA 1
ATOM 1440 C C . LEU A 1 181 ? -65.104 -5.517 88.676 1.00 96.38 181 LEU A C 1
ATOM 1442 O O . LEU A 1 181 ? -65.423 -5.660 89.854 1.00 96.38 181 LEU A O 1
ATOM 1446 N N . ALA A 1 182 ? -65.211 -4.347 88.038 1.00 95.75 182 ALA A N 1
ATOM 1447 C CA . ALA A 1 182 ? -65.791 -3.159 88.664 1.00 95.75 182 ALA A CA 1
ATOM 1448 C C . ALA A 1 182 ? -67.245 -3.413 89.101 1.00 95.75 182 ALA A C 1
ATOM 1450 O O . ALA A 1 182 ? -67.577 -3.188 90.261 1.00 95.75 182 ALA A O 1
ATOM 1451 N N . SER A 1 183 ? -68.065 -4.011 88.229 1.00 95.25 183 SER A N 1
ATOM 1452 C CA . SER A 1 183 ? -69.443 -4.404 88.560 1.00 95.25 183 SER A CA 1
ATOM 1453 C C . SER A 1 183 ? -69.510 -5.376 89.744 1.00 95.25 183 SER A C 1
ATOM 1455 O O . SER A 1 183 ? -70.342 -5.221 90.633 1.00 95.25 183 SER A O 1
ATOM 1457 N N . LYS A 1 184 ? -68.622 -6.378 89.789 1.00 95.44 184 LYS A N 1
ATOM 1458 C CA . LYS A 1 184 ? -68.549 -7.350 90.897 1.00 95.44 184 LYS A CA 1
ATOM 1459 C C . LYS A 1 184 ? -68.165 -6.695 92.226 1.00 95.44 184 LYS A C 1
ATOM 1461 O O . LYS A 1 184 ? -68.624 -7.139 93.276 1.00 95.44 184 LYS A O 1
ATOM 1466 N N . ILE A 1 185 ? -67.294 -5.685 92.196 1.00 94.75 185 ILE A N 1
ATOM 1467 C CA . ILE A 1 185 ? -66.916 -4.910 93.385 1.00 94.75 185 ILE A CA 1
ATOM 1468 C C . ILE A 1 185 ? -68.126 -4.125 93.897 1.00 94.75 185 ILE A C 1
ATOM 1470 O O . ILE A 1 185 ? -68.414 -4.202 95.091 1.00 94.75 185 ILE A O 1
ATOM 1474 N N . ASP A 1 186 ? -68.861 -3.462 93.001 1.00 93.69 186 ASP A N 1
ATOM 1475 C CA . ASP A 1 186 ? -70.075 -2.716 93.348 1.00 93.69 186 ASP A CA 1
ATOM 1476 C C . ASP A 1 186 ? -71.148 -3.643 93.962 1.00 93.69 186 ASP A C 1
ATOM 1478 O O . ASP A 1 186 ? -71.726 -3.332 95.007 1.00 93.69 186 ASP A O 1
ATOM 1482 N N . GLU A 1 187 ? -71.372 -4.828 93.376 1.00 91.94 187 GLU A N 1
ATOM 1483 C CA . GLU A 1 187 ? -72.262 -5.865 93.932 1.00 91.94 187 GLU A CA 1
ATOM 1484 C C . GLU A 1 187 ? -71.825 -6.321 95.335 1.00 91.94 187 GLU A C 1
ATOM 1486 O O . GLU A 1 187 ? -72.648 -6.469 96.244 1.00 91.94 187 GLU A O 1
ATOM 1491 N N . LEU A 1 188 ? -70.522 -6.548 95.536 1.00 91.50 188 LEU A N 1
ATOM 1492 C CA . LEU A 1 188 ? -69.976 -6.977 96.823 1.00 91.50 188 LEU A CA 1
ATOM 1493 C C . LEU A 1 188 ? -70.133 -5.887 97.895 1.00 91.50 188 LEU A C 1
ATOM 1495 O O . LEU A 1 188 ? -70.428 -6.196 99.052 1.00 91.50 188 LEU A O 1
ATOM 1499 N N . GLU A 1 189 ? -69.947 -4.619 97.527 1.00 89.81 189 GLU A N 1
ATOM 1500 C CA . GLU A 1 189 ? -70.134 -3.472 98.417 1.00 89.81 189 GLU A CA 1
ATOM 1501 C C . GLU A 1 189 ? -71.604 -3.309 98.843 1.00 89.81 189 GLU A C 1
ATOM 1503 O O . GLU A 1 189 ? -71.879 -3.060 100.025 1.00 89.81 189 GLU A O 1
ATOM 1508 N N . GLN A 1 190 ? -72.554 -3.561 97.934 1.00 85.75 190 GLN A N 1
ATOM 1509 C CA . GLN A 1 190 ? -73.980 -3.644 98.271 1.00 85.75 190 GLN A CA 1
ATOM 1510 C C . GLN A 1 190 ? -74.278 -4.796 99.238 1.00 85.75 190 GLN A C 1
ATOM 1512 O O . GLN A 1 190 ? -74.842 -4.563 100.306 1.00 85.75 190 GLN A O 1
ATOM 1517 N N . LEU A 1 191 ? -73.829 -6.021 98.938 1.00 88.69 191 LEU A N 1
ATOM 1518 C CA . LEU A 1 191 ? -74.043 -7.188 99.811 1.00 88.69 191 LEU A CA 1
ATOM 1519 C C . LEU A 1 191 ? -73.450 -6.994 101.213 1.00 88.69 191 LEU A C 1
ATOM 1521 O O . LEU A 1 191 ? -74.029 -7.417 102.220 1.00 88.69 191 LEU A O 1
ATOM 1525 N N . LYS A 1 192 ? -72.286 -6.343 101.295 1.00 86.25 192 LYS A N 1
ATOM 1526 C CA . LYS A 1 192 ? -71.662 -5.973 102.567 1.00 86.25 192 LYS A CA 1
ATOM 1527 C C . LYS A 1 192 ? -72.548 -5.003 103.350 1.00 86.25 192 LYS A C 1
ATOM 1529 O O . LYS A 1 192 ? -72.752 -5.207 104.547 1.00 86.25 192 LYS A O 1
ATOM 1534 N N . SER A 1 193 ? -73.088 -3.986 102.681 1.00 82.62 193 SER A N 1
ATOM 1535 C CA . SER A 1 193 ? -74.002 -3.008 103.280 1.00 82.62 193 SER A CA 1
ATOM 1536 C C . SER A 1 193 ? -75.291 -3.672 103.782 1.00 82.62 193 SER A C 1
ATOM 1538 O O . SER A 1 193 ? -75.698 -3.438 104.921 1.00 82.62 193 SER A O 1
ATOM 1540 N N . ASP A 1 194 ? -75.867 -4.589 103.002 1.00 75.44 194 ASP A N 1
ATOM 1541 C CA . ASP A 1 194 ? -77.056 -5.363 103.379 1.00 75.44 194 ASP A CA 1
ATOM 1542 C C . ASP A 1 194 ? -76.815 -6.270 104.597 1.00 75.44 194 ASP A C 1
ATOM 1544 O O . ASP A 1 194 ? -77.669 -6.384 105.481 1.00 75.44 194 ASP A O 1
ATOM 1548 N N . THR A 1 195 ? -75.636 -6.895 104.684 1.00 71.38 195 THR A N 1
ATOM 1549 C CA . THR A 1 195 ? -75.263 -7.774 105.808 1.00 71.38 195 THR A CA 1
ATOM 1550 C C . THR A 1 195 ? -75.108 -6.985 107.111 1.00 71.38 195 THR A C 1
ATOM 1552 O O . THR A 1 195 ? -75.615 -7.408 108.152 1.00 71.38 195 THR A O 1
ATOM 1555 N N . ILE A 1 196 ? -74.465 -5.811 107.054 1.00 72.69 196 ILE A N 1
ATOM 1556 C CA . ILE A 1 196 ? -74.320 -4.909 108.208 1.00 72.69 196 ILE A CA 1
ATOM 1557 C C . ILE A 1 196 ? -75.699 -4.404 108.655 1.00 72.69 196 ILE A C 1
ATOM 1559 O O . ILE A 1 196 ? -76.006 -4.454 109.846 1.00 72.69 196 ILE A O 1
ATOM 1563 N N . SER A 1 197 ? -76.561 -4.018 107.709 1.00 69.06 197 SER A N 1
ATOM 1564 C CA . SER A 1 197 ? -77.932 -3.568 107.986 1.00 69.06 197 SER A CA 1
ATOM 1565 C C . SER A 1 197 ? -78.781 -4.656 108.666 1.00 69.06 197 SER A C 1
ATOM 1567 O O . SER A 1 197 ? -79.525 -4.376 109.606 1.00 69.06 197 SER A O 1
ATOM 1569 N N . ARG A 1 198 ? -78.605 -5.931 108.282 1.00 56.97 198 ARG A N 1
ATOM 1570 C CA . ARG A 1 198 ? -79.272 -7.076 108.929 1.00 56.97 198 ARG A CA 1
ATOM 1571 C C . ARG A 1 198 ? -78.756 -7.394 110.337 1.00 56.97 198 ARG A C 1
ATOM 1573 O O . ARG A 1 198 ? -79.541 -7.867 111.151 1.00 56.97 198 ARG A O 1
ATOM 1580 N N . SER A 1 199 ? -77.485 -7.135 110.656 1.00 53.91 199 SER A N 1
ATOM 1581 C CA . SER A 1 199 ? -76.923 -7.406 111.997 1.00 53.91 199 SER A CA 1
ATOM 1582 C C . SER A 1 199 ? -77.292 -6.380 113.082 1.00 53.91 199 SER A C 1
ATOM 1584 O O . SER A 1 199 ? -77.040 -6.626 114.256 1.00 53.91 199 SER A O 1
ATOM 1586 N N . VAL A 1 200 ? -77.914 -5.249 112.723 1.00 46.97 200 VAL A N 1
ATOM 1587 C CA . VAL A 1 200 ? -78.224 -4.144 113.658 1.00 46.97 200 VAL A CA 1
ATOM 1588 C C . VAL A 1 200 ? -79.562 -4.329 114.406 1.00 46.97 200 VAL A C 1
ATOM 1590 O O . VAL A 1 200 ? -79.864 -3.569 115.322 1.00 46.97 200 VAL A O 1
ATOM 1593 N N . ILE A 1 201 ? -80.345 -5.379 114.117 1.00 40.84 201 ILE A N 1
ATOM 1594 C CA . ILE A 1 201 ? -81.616 -5.671 114.815 1.00 40.84 201 ILE A CA 1
ATOM 1595 C C . ILE A 1 201 ? -81.572 -7.036 115.521 1.00 40.84 201 ILE A C 1
ATOM 1597 O O . ILE A 1 201 ? -82.387 -7.904 115.249 1.00 40.84 201 ILE A O 1
ATOM 1601 N N . THR A 1 202 ? -80.626 -7.241 116.437 1.00 32.19 202 THR A N 1
ATOM 1602 C CA . THR A 1 202 ? -80.818 -8.119 117.612 1.00 32.19 202 THR A CA 1
ATOM 1603 C C . THR A 1 202 ? -79.692 -7.850 118.602 1.00 32.19 202 THR A C 1
ATOM 1605 O O . THR A 1 202 ? -78.526 -8.049 118.280 1.00 32.19 202 THR A O 1
ATOM 1608 N N . GLY A 1 203 ? -80.049 -7.323 119.774 1.00 32.59 203 GLY A N 1
ATOM 1609 C CA . GLY A 1 203 ? -79.109 -6.947 120.825 1.00 32.59 203 GLY A CA 1
ATOM 1610 C C . GLY A 1 203 ? -78.488 -8.127 121.573 1.00 32.59 203 GLY A C 1
ATOM 1611 O O . GLY A 1 203 ? -78.928 -9.269 121.445 1.00 32.59 203 GLY A O 1
ATOM 1612 N N . GLY A 1 204 ? -77.500 -7.795 122.401 1.00 29.47 204 GLY A N 1
ATOM 1613 C CA . GLY A 1 204 ? -76.900 -8.687 123.389 1.00 29.47 204 GLY A CA 1
ATOM 1614 C C . GLY A 1 204 ? -75.420 -8.384 123.597 1.00 29.47 204 GLY A C 1
ATOM 1615 O O . GLY A 1 204 ? -74.618 -8.623 122.699 1.00 29.47 204 GLY A O 1
ATOM 1616 N N . ASP A 1 205 ? -75.090 -7.848 124.774 1.00 47.34 205 ASP A N 1
ATOM 1617 C CA . ASP A 1 205 ? -73.739 -7.820 125.340 1.00 47.34 205 ASP A CA 1
ATOM 1618 C C . ASP A 1 205 ? -73.124 -9.226 125.330 1.00 47.34 205 ASP A C 1
ATOM 1620 O O . ASP A 1 205 ? -73.802 -10.169 125.725 1.00 47.34 205 ASP A O 1
ATOM 1624 N N . GLU A 1 206 ? -71.842 -9.359 124.975 1.00 41.06 206 GLU A N 1
ATOM 1625 C CA . GLU A 1 206 ? -70.915 -10.219 125.722 1.00 41.06 206 GLU A CA 1
ATOM 1626 C C . GLU A 1 206 ? -69.451 -10.051 125.292 1.00 41.06 206 GLU A C 1
ATOM 1628 O O . GLU A 1 206 ? -69.104 -9.697 124.166 1.00 41.06 206 GLU A O 1
ATOM 1633 N N . GLU A 1 207 ? -68.601 -10.282 126.285 1.00 40.56 207 GLU A N 1
ATOM 1634 C CA . GLU A 1 207 ? -67.153 -10.182 126.304 1.00 40.56 207 GLU A CA 1
ATOM 1635 C C . GLU A 1 207 ? -66.395 -11.024 125.255 1.00 40.56 207 GLU A C 1
ATOM 1637 O O . GLU A 1 207 ? -66.848 -12.049 124.756 1.00 40.56 207 GLU A O 1
ATOM 1642 N N . ASN A 1 208 ? -65.102 -10.685 125.181 1.00 38.53 208 ASN A N 1
ATOM 1643 C CA . ASN A 1 208 ? -63.951 -11.595 125.235 1.00 38.53 208 ASN A CA 1
ATOM 1644 C C . ASN A 1 208 ? -63.150 -11.896 123.950 1.00 38.53 208 ASN A C 1
ATOM 1646 O O . ASN A 1 208 ? -63.607 -12.475 122.976 1.00 38.53 208 ASN A O 1
ATOM 1650 N N . LYS A 1 209 ? -61.840 -11.677 124.149 1.00 37.28 209 LYS A N 1
ATOM 1651 C CA . LYS A 1 209 ? -60.689 -12.510 123.754 1.00 37.28 209 LYS A CA 1
ATOM 1652 C C . LYS A 1 209 ? -60.167 -12.467 122.316 1.00 37.28 209 LYS A C 1
ATOM 1654 O O . LYS A 1 209 ? -60.659 -13.099 121.397 1.00 37.28 209 LYS A O 1
ATOM 1659 N N . SER A 1 210 ? -58.992 -11.835 122.248 1.00 47.16 210 SER A N 1
ATOM 1660 C CA . SER A 1 210 ? -57.730 -12.354 121.700 1.00 47.16 210 SER A CA 1
ATOM 1661 C C . SER A 1 210 ? -57.782 -13.204 120.429 1.00 47.16 210 SER A C 1
ATOM 1663 O O . SER A 1 210 ? -58.234 -14.339 120.475 1.00 47.16 210 SER A O 1
ATOM 1665 N N . ASN A 1 211 ? -57.105 -12.727 119.381 1.00 43.66 211 ASN A N 1
ATOM 1666 C CA . ASN A 1 211 ? -56.192 -13.501 118.523 1.00 43.66 211 ASN A CA 1
ATOM 1667 C C . ASN A 1 211 ? -55.381 -12.488 117.694 1.00 43.66 211 ASN A C 1
ATOM 1669 O O . ASN A 1 211 ? -55.919 -11.776 116.860 1.00 43.66 211 ASN A O 1
ATOM 1673 N N . LYS A 1 212 ? -54.160 -12.131 118.107 1.00 48.06 212 LYS A N 1
ATOM 1674 C CA . LYS A 1 212 ? -52.883 -12.762 117.724 1.00 48.06 212 LYS A CA 1
ATOM 1675 C C . LYS A 1 212 ? -52.744 -13.056 116.221 1.00 48.06 212 LYS A C 1
ATOM 1677 O O . LYS A 1 212 ? -53.307 -14.011 115.713 1.00 48.06 212 LYS A O 1
ATOM 1682 N N . SER A 1 213 ? -51.802 -12.314 115.630 1.00 53.06 213 SER A N 1
ATOM 1683 C CA . SER A 1 213 ? -50.917 -12.700 114.522 1.00 53.06 213 SER A CA 1
ATOM 1684 C C . SER A 1 213 ? -51.541 -12.863 113.135 1.00 53.06 213 SER A C 1
ATOM 1686 O O . SER A 1 213 ? -52.014 -13.934 112.790 1.00 53.06 213 SER A O 1
ATOM 1688 N N . LEU A 1 214 ? -51.400 -11.832 112.293 1.00 48.53 214 LEU A N 1
ATOM 1689 C CA . LEU A 1 214 ? -51.365 -11.975 110.828 1.00 48.53 214 LEU A CA 1
ATOM 1690 C C . LEU A 1 214 ? -50.543 -10.842 110.170 1.00 48.53 214 LEU A C 1
ATOM 1692 O O . LEU A 1 214 ? -50.918 -10.258 109.164 1.00 48.53 214 LEU A O 1
ATOM 1696 N N . THR A 1 215 ? -49.367 -10.543 110.726 1.00 47.94 215 THR A N 1
ATOM 1697 C CA . THR A 1 215 ? -48.328 -9.682 110.115 1.00 47.94 215 THR A CA 1
ATOM 1698 C C . THR A 1 215 ? -47.206 -10.506 109.465 1.00 47.94 215 THR A C 1
ATOM 1700 O O . THR A 1 215 ? -46.042 -10.121 109.509 1.00 47.94 215 THR A O 1
ATOM 1703 N N . LYS A 1 216 ? -47.519 -11.670 108.868 1.00 51.25 216 LYS A N 1
ATOM 1704 C CA . LYS A 1 216 ? -46.491 -12.612 108.365 1.00 51.25 216 LYS A CA 1
ATOM 1705 C C . LYS A 1 216 ? -46.498 -12.906 106.856 1.00 51.25 216 LYS A C 1
ATOM 1707 O O . LYS A 1 216 ? -45.683 -13.706 106.418 1.00 51.25 216 LYS A O 1
ATOM 1712 N N . TYR A 1 217 ? -47.334 -12.252 106.043 1.00 48.69 217 TYR A N 1
ATOM 1713 C CA . TYR A 1 217 ? -47.372 -12.526 104.591 1.00 48.69 217 TYR A CA 1
ATOM 1714 C C . TYR A 1 217 ? -47.172 -11.324 103.659 1.00 48.69 217 TYR A C 1
ATOM 1716 O O . TYR A 1 217 ? -47.258 -11.487 102.446 1.00 48.69 217 TYR A O 1
ATOM 1724 N N . PHE A 1 218 ? -46.760 -10.158 104.167 1.00 46.59 218 PHE A N 1
ATOM 1725 C CA . PHE A 1 218 ? -46.109 -9.155 103.314 1.00 46.59 218 PHE A CA 1
ATOM 1726 C C . PHE A 1 218 ? -44.626 -9.502 103.160 1.00 46.59 218 PHE A C 1
ATOM 1728 O O . PHE A 1 218 ? -43.739 -8.873 103.732 1.00 46.59 218 PHE A O 1
ATOM 1735 N N . MET A 1 219 ? -44.357 -10.545 102.373 1.00 51.34 219 MET A N 1
ATOM 1736 C CA . MET A 1 219 ? -43.057 -10.683 101.732 1.00 51.34 219 MET A CA 1
ATOM 1737 C C . MET A 1 219 ? -42.932 -9.521 100.749 1.00 51.34 219 MET A C 1
ATOM 1739 O O . MET A 1 219 ? -43.488 -9.559 99.652 1.00 51.34 219 MET A O 1
ATOM 1743 N N . HIS A 1 220 ? -42.202 -8.482 101.151 1.00 48.81 220 HIS A N 1
ATOM 1744 C CA . HIS A 1 220 ? -41.577 -7.560 100.216 1.00 48.81 220 HIS A CA 1
ATOM 1745 C C . HIS A 1 220 ? -40.683 -8.386 99.289 1.00 48.81 220 HIS A C 1
ATOM 1747 O O . HIS A 1 220 ? -39.511 -8.631 99.571 1.00 48.81 220 HIS A O 1
ATOM 1753 N N . LYS A 1 221 ? -41.250 -8.851 98.175 1.00 50.06 221 LYS A N 1
ATOM 1754 C CA . LYS A 1 221 ? -40.468 -9.279 97.027 1.00 50.06 221 LYS A CA 1
ATOM 1755 C C . LYS A 1 221 ? -39.787 -8.005 96.543 1.00 50.06 221 LYS A C 1
ATOM 1757 O O . LYS A 1 221 ? -40.433 -7.156 95.934 1.00 50.06 221 LYS A O 1
ATOM 1762 N N . LYS A 1 222 ? -38.517 -7.827 96.927 1.00 48.94 222 LYS A N 1
ATOM 1763 C CA . LYS A 1 222 ? -37.623 -6.850 96.308 1.00 48.94 222 LYS A CA 1
ATOM 1764 C C . LYS A 1 222 ? -37.793 -7.028 94.805 1.00 48.94 222 LYS A C 1
ATOM 1766 O O . LYS A 1 222 ? -37.468 -8.079 94.261 1.00 48.94 222 LYS A O 1
ATOM 1771 N N . ILE A 1 223 ? -38.389 -6.033 94.164 1.00 49.25 223 ILE A N 1
ATOM 1772 C CA . ILE A 1 223 ? -38.190 -5.840 92.743 1.00 49.25 223 ILE A CA 1
ATOM 1773 C C . ILE A 1 223 ? -36.736 -5.401 92.683 1.00 49.25 223 ILE A C 1
ATOM 1775 O O . ILE A 1 223 ? -36.413 -4.266 93.032 1.00 49.25 223 ILE A O 1
ATOM 1779 N N . ASP A 1 224 ? -35.850 -6.338 92.362 1.00 43.56 224 ASP A N 1
ATOM 1780 C CA . ASP A 1 224 ? -34.560 -5.968 91.818 1.00 43.56 224 ASP A CA 1
ATOM 1781 C C . ASP A 1 224 ? -34.891 -5.164 90.565 1.00 43.56 224 ASP A C 1
ATOM 1783 O O . ASP A 1 224 ? -35.336 -5.701 89.549 1.00 43.56 224 ASP A O 1
ATOM 1787 N N . THR A 1 225 ? -34.777 -3.843 90.676 1.00 44.44 225 THR A N 1
ATOM 1788 C CA . THR A 1 225 ? -34.650 -2.972 89.523 1.00 44.44 225 THR A CA 1
ATOM 1789 C C . THR A 1 225 ? -33.434 -3.488 88.773 1.00 44.44 225 THR A C 1
ATOM 1791 O O . THR A 1 225 ? -32.296 -3.161 89.106 1.00 44.44 225 THR A O 1
ATOM 1794 N N . ILE A 1 226 ? -33.676 -4.341 87.782 1.00 48.69 226 ILE A N 1
ATOM 1795 C CA . ILE A 1 226 ? -32.726 -4.608 86.719 1.00 48.69 226 ILE A CA 1
ATOM 1796 C C . ILE A 1 226 ? -32.618 -3.275 85.989 1.00 48.69 226 ILE A C 1
ATOM 1798 O O . ILE A 1 226 ? -33.377 -2.978 85.072 1.00 48.69 226 ILE A O 1
ATOM 1802 N N . ILE A 1 227 ? -31.707 -2.428 86.464 1.00 48.31 227 ILE A N 1
ATOM 1803 C CA . ILE A 1 227 ? -31.060 -1.444 85.613 1.00 48.31 227 ILE A CA 1
ATOM 1804 C C . ILE A 1 227 ? -30.463 -2.292 84.489 1.00 48.31 227 ILE A C 1
ATOM 1806 O O . ILE A 1 227 ? -29.624 -3.152 84.782 1.00 48.31 227 ILE A O 1
ATOM 1810 N N . PRO A 1 228 ? -30.882 -2.131 83.223 1.00 50.19 228 PRO A N 1
ATOM 1811 C CA . PRO A 1 228 ? -30.089 -2.654 82.136 1.00 50.19 228 PRO A CA 1
ATOM 1812 C C . PRO A 1 228 ? -28.751 -1.939 82.266 1.00 50.19 228 PRO A C 1
ATOM 1814 O O . PRO A 1 228 ? -28.669 -0.723 82.088 1.00 50.19 228 PRO A O 1
ATOM 1817 N N . ALA A 1 229 ? -27.711 -2.676 82.651 1.00 42.44 229 ALA A N 1
ATOM 1818 C CA . ALA A 1 229 ? -26.360 -2.254 82.366 1.00 42.44 229 ALA A CA 1
ATOM 1819 C C . ALA A 1 229 ? -26.337 -2.041 80.853 1.00 42.44 229 ALA A C 1
ATOM 1821 O O . ALA A 1 229 ? -26.352 -2.999 80.079 1.00 42.44 229 ALA A O 1
ATOM 1822 N N . HIS A 1 230 ? -26.406 -0.778 80.438 1.00 46.12 230 HIS A N 1
ATOM 1823 C CA . HIS A 1 230 ? -25.941 -0.382 79.131 1.00 46.12 230 HIS A CA 1
ATOM 1824 C C . HIS A 1 230 ? -24.523 -0.924 79.064 1.00 46.12 230 HIS A C 1
ATOM 1826 O O . HIS A 1 230 ? -23.637 -0.453 79.775 1.00 46.12 230 HIS A O 1
ATOM 1832 N N . THR A 1 231 ? -24.350 -2.000 78.301 1.00 46.38 231 THR A N 1
ATOM 1833 C CA . THR A 1 231 ? -23.040 -2.451 77.876 1.00 46.38 231 THR A CA 1
ATOM 1834 C C . THR A 1 231 ? -22.344 -1.223 77.337 1.00 46.38 231 THR A C 1
ATOM 1836 O O . THR A 1 231 ? -22.849 -0.607 76.391 1.00 46.38 231 THR A O 1
ATOM 1839 N N . ASP A 1 232 ? -21.236 -0.866 77.986 1.00 49.28 232 ASP A N 1
ATOM 1840 C CA . ASP A 1 232 ? -20.198 -0.038 77.408 1.00 49.28 232 ASP A CA 1
ATOM 1841 C C . ASP A 1 232 ? -20.120 -0.402 75.935 1.00 49.28 232 ASP A C 1
ATOM 1843 O O . ASP A 1 232 ? -19.779 -1.531 75.561 1.00 49.28 232 ASP A O 1
ATOM 1847 N N . ASN A 1 233 ? -20.529 0.552 75.103 1.00 46.84 233 ASN A N 1
ATOM 1848 C CA . ASN A 1 233 ? -20.223 0.522 73.698 1.00 46.84 233 ASN A CA 1
ATOM 1849 C C . ASN A 1 233 ? -18.703 0.580 73.672 1.00 46.84 233 ASN A C 1
ATOM 1851 O O . ASN A 1 233 ? -18.107 1.644 73.856 1.00 46.84 233 ASN A O 1
ATOM 1855 N N . GLY A 1 234 ? -18.110 -0.611 73.571 1.00 44.22 234 GLY A N 1
ATOM 1856 C CA . GLY A 1 234 ? -16.691 -0.823 73.441 1.00 44.22 234 GLY A CA 1
ATOM 1857 C C . GLY A 1 234 ? -16.208 0.158 72.403 1.00 44.22 234 GLY A C 1
ATOM 1858 O O . GLY A 1 234 ? -16.576 0.081 71.230 1.00 44.22 234 GLY A O 1
ATOM 1859 N N . ASN A 1 235 ? -15.447 1.129 72.894 1.00 46.00 235 ASN A N 1
ATOM 1860 C CA . ASN A 1 235 ? -14.712 2.064 72.086 1.00 46.00 235 ASN A CA 1
ATOM 1861 C C . ASN A 1 235 ? -14.005 1.215 71.035 1.00 46.00 235 ASN A C 1
ATOM 1863 O O . ASN A 1 235 ? -13.196 0.347 71.378 1.00 46.00 235 ASN A O 1
ATOM 1867 N N . ILE A 1 236 ? -14.412 1.395 69.780 1.00 46.56 236 ILE A N 1
ATOM 1868 C CA . ILE A 1 236 ? -13.851 0.713 68.627 1.00 46.56 236 ILE A CA 1
ATOM 1869 C C . ILE A 1 236 ? -12.361 1.022 68.672 1.00 46.56 236 ILE A C 1
ATOM 1871 O O . ILE A 1 236 ? -11.916 2.115 68.324 1.00 46.56 236 ILE A O 1
ATOM 1875 N N . HIS A 1 237 ? -11.587 0.061 69.170 1.00 44.47 237 HIS A N 1
ATOM 1876 C CA . HIS A 1 237 ? -10.150 0.091 69.068 1.00 44.47 237 HIS A CA 1
ATOM 1877 C C . HIS A 1 237 ? -9.889 -0.075 67.577 1.00 44.47 237 HIS A C 1
ATOM 1879 O O . HIS A 1 237 ? -9.946 -1.179 67.034 1.00 44.47 237 HIS A O 1
ATOM 1885 N N . ILE A 1 238 ? -9.679 1.057 66.905 1.00 47.34 238 ILE A N 1
ATOM 1886 C CA . ILE A 1 238 ? -9.101 1.131 65.572 1.00 47.34 238 ILE A CA 1
ATOM 1887 C C . ILE A 1 238 ? -7.728 0.479 65.717 1.00 47.34 238 ILE A C 1
ATOM 1889 O O . ILE A 1 238 ? -6.734 1.102 66.099 1.00 47.34 238 ILE A O 1
ATOM 1893 N N . SER A 1 239 ? -7.702 -0.838 65.534 1.00 49.09 239 SER A N 1
ATOM 1894 C CA . SER A 1 239 ? -6.476 -1.580 65.363 1.00 49.09 239 SER A CA 1
ATOM 1895 C C . SER A 1 239 ? -5.882 -1.072 64.061 1.00 49.09 239 SER A C 1
ATOM 1897 O O . SER A 1 239 ? -6.502 -1.080 62.999 1.00 49.09 239 SER A O 1
ATOM 1899 N N . LYS A 1 240 ? -4.692 -0.499 64.224 1.00 51.53 240 LYS A N 1
ATOM 1900 C CA . LYS A 1 240 ? -3.795 -0.042 63.175 1.00 51.53 240 LYS A CA 1
ATOM 1901 C C . LYS A 1 240 ? -3.881 -0.984 61.978 1.00 51.53 240 LYS A C 1
ATOM 1903 O O . LYS A 1 240 ? -3.633 -2.181 62.119 1.00 51.53 240 LYS A O 1
ATOM 1908 N N . SER A 1 241 ? -4.184 -0.416 60.817 1.00 56.47 241 SER A N 1
ATOM 1909 C CA . SER A 1 241 ? -4.032 -1.077 59.528 1.00 56.47 241 SER A CA 1
ATOM 1910 C C . SER A 1 241 ? -2.677 -1.791 59.477 1.00 56.47 241 SER A C 1
ATOM 1912 O O . SER A 1 241 ? -1.662 -1.170 59.824 1.00 56.47 241 SER A O 1
ATOM 1914 N N . PRO A 1 242 ? -2.606 -3.056 59.035 1.00 49.19 242 PRO A N 1
ATOM 1915 C CA . PRO A 1 242 ? -1.326 -3.657 58.721 1.00 49.19 242 PRO A CA 1
ATOM 1916 C C . PRO A 1 242 ? -0.713 -2.835 57.588 1.00 49.19 242 PRO A C 1
ATOM 1918 O O . PRO A 1 242 ? -1.334 -2.642 56.541 1.00 49.19 242 PRO A O 1
ATOM 1921 N N . LYS A 1 243 ? 0.501 -2.323 57.802 1.00 52.69 243 LYS A N 1
ATOM 1922 C CA . LYS A 1 243 ? 1.350 -1.872 56.701 1.00 52.69 243 LYS A CA 1
ATOM 1923 C C . LYS A 1 243 ? 1.551 -3.077 55.789 1.00 52.69 243 LYS A C 1
ATOM 1925 O O . LYS A 1 243 ? 2.204 -4.041 56.176 1.00 52.69 243 LYS A O 1
ATOM 1930 N N . ILE A 1 244 ? 0.945 -3.027 54.610 1.00 47.22 244 ILE A N 1
ATOM 1931 C CA . ILE A 1 244 ? 1.223 -3.967 53.533 1.00 47.22 244 ILE A CA 1
ATOM 1932 C C . ILE A 1 244 ? 2.589 -3.557 52.983 1.00 47.22 244 ILE A C 1
ATOM 1934 O O . ILE A 1 244 ? 2.694 -2.649 52.159 1.00 47.22 244 ILE A O 1
ATOM 1938 N N . ASP A 1 245 ? 3.644 -4.177 53.509 1.00 46.25 245 ASP A N 1
ATOM 1939 C CA . ASP A 1 245 ? 4.948 -4.181 52.857 1.00 46.25 245 ASP A CA 1
ATOM 1940 C C . ASP A 1 245 ? 4.806 -4.984 51.562 1.00 46.25 245 ASP A C 1
ATOM 1942 O O . ASP A 1 245 ? 4.716 -6.213 51.560 1.00 46.25 245 ASP A O 1
ATOM 1946 N N . ASN A 1 246 ? 4.769 -4.273 50.436 1.00 51.62 246 ASN A N 1
ATOM 1947 C CA . ASN A 1 246 ? 4.895 -4.864 49.111 1.00 51.62 246 ASN A CA 1
ATOM 1948 C C . ASN A 1 246 ? 6.323 -5.401 48.930 1.00 51.62 246 ASN A C 1
ATOM 1950 O O . ASN A 1 246 ? 7.180 -4.756 48.330 1.00 51.62 246 ASN A O 1
ATOM 1954 N N . LYS A 1 247 ? 6.571 -6.613 49.426 1.00 49.44 247 LYS A N 1
ATOM 1955 C CA . LYS A 1 247 ? 7.632 -7.497 48.936 1.00 49.44 247 LYS A CA 1
ATOM 1956 C C . LYS A 1 247 ? 7.001 -8.796 48.457 1.00 49.44 247 LYS A C 1
ATOM 1958 O O . LYS A 1 247 ? 6.983 -9.802 49.155 1.00 49.44 247 LYS A O 1
ATOM 1963 N N . ILE A 1 248 ? 6.482 -8.749 47.235 1.00 47.00 248 ILE A N 1
ATOM 1964 C CA . ILE A 1 248 ? 6.172 -9.951 46.465 1.00 47.00 248 ILE A CA 1
ATOM 1965 C C . ILE A 1 248 ? 7.513 -10.487 45.952 1.00 47.00 248 ILE A C 1
ATOM 1967 O O . ILE A 1 248 ? 8.094 -9.932 45.020 1.00 47.00 248 ILE A O 1
ATOM 1971 N N . GLN A 1 249 ? 8.027 -11.535 46.597 1.00 51.62 249 GLN A N 1
ATOM 1972 C CA . GLN A 1 249 ? 8.926 -12.478 45.935 1.00 51.62 249 GLN A CA 1
ATOM 1973 C C . GLN A 1 249 ? 8.071 -13.441 45.092 1.00 51.62 249 GLN A C 1
ATOM 1975 O O . GLN A 1 249 ? 7.038 -13.902 45.579 1.00 51.62 249 GLN A O 1
ATOM 1980 N N . PRO A 1 250 ? 8.463 -13.745 43.844 1.00 45.09 250 PRO A N 1
ATOM 1981 C CA . PRO A 1 250 ? 7.727 -14.667 42.991 1.00 45.09 250 PRO A CA 1
ATOM 1982 C C . PRO A 1 250 ? 8.020 -16.115 43.407 1.00 45.09 250 PRO A C 1
ATOM 1984 O O . PRO A 1 250 ? 9.164 -16.562 43.355 1.00 45.09 250 PRO A O 1
ATOM 1987 N N . SER A 1 251 ? 6.988 -16.854 43.811 1.00 42.00 251 SER A N 1
ATOM 1988 C CA . SER A 1 251 ? 7.052 -18.305 43.992 1.00 42.00 251 SER A CA 1
ATOM 1989 C C . SER A 1 251 ? 6.730 -19.015 42.676 1.00 42.00 251 SER A C 1
ATOM 1991 O O . SER A 1 251 ? 5.612 -18.924 42.171 1.00 42.00 251 SER A O 1
ATOM 1993 N N . SER A 1 252 ? 7.761 -19.663 42.138 1.00 44.81 252 SER A N 1
ATOM 1994 C CA . SER A 1 252 ? 7.773 -20.950 41.428 1.00 44.81 252 SER A CA 1
ATOM 1995 C C . SER A 1 252 ? 6.433 -21.557 40.962 1.00 44.81 252 SER A C 1
ATOM 1997 O O . SER A 1 252 ? 5.614 -21.982 41.771 1.00 44.81 252 SER A O 1
ATOM 1999 N N . GLU A 1 253 ? 6.333 -21.695 39.635 1.00 49.00 253 GLU A N 1
ATOM 2000 C CA . GLU A 1 253 ? 6.245 -22.997 38.945 1.00 49.00 253 GLU A CA 1
ATOM 2001 C C . GLU A 1 253 ? 5.002 -23.871 39.188 1.00 49.00 253 GLU A C 1
ATOM 2003 O O . GLU A 1 253 ? 4.970 -24.638 40.140 1.00 49.00 253 GLU A O 1
ATOM 2008 N N . ILE A 1 254 ? 4.052 -23.840 38.236 1.00 40.53 254 ILE A N 1
ATOM 2009 C CA . ILE A 1 254 ? 3.393 -25.037 37.671 1.00 40.53 254 ILE A CA 1
ATOM 2010 C C . ILE A 1 254 ? 3.100 -24.761 36.183 1.00 40.53 254 ILE A C 1
ATOM 2012 O O . ILE A 1 254 ? 2.287 -23.899 35.844 1.00 40.53 254 ILE A O 1
ATOM 2016 N N . CYS A 1 255 ? 3.781 -25.492 35.300 1.00 47.69 255 CYS A N 1
ATOM 2017 C CA . CYS A 1 255 ? 3.536 -25.542 33.856 1.00 47.69 255 CYS A CA 1
ATOM 2018 C C . CYS A 1 255 ? 2.318 -26.420 33.524 1.00 47.69 255 CYS A C 1
ATOM 2020 O O . CYS A 1 255 ? 2.114 -27.443 34.179 1.00 47.69 255 CYS A O 1
ATOM 2022 N N . PRO A 1 256 ? 1.618 -26.146 32.413 1.00 51.00 256 PRO A N 1
ATOM 2023 C CA . PRO A 1 256 ? 1.111 -27.196 31.553 1.00 51.00 256 PRO A CA 1
ATOM 2024 C C . PRO A 1 256 ? 1.934 -27.240 30.262 1.00 51.00 256 PRO A C 1
ATOM 2026 O O . PRO A 1 256 ? 1.987 -26.296 29.476 1.00 51.00 256 PRO A O 1
ATOM 2029 N N . GLU A 1 257 ? 2.590 -28.376 30.094 1.00 51.06 257 GLU A N 1
ATOM 2030 C CA . GLU A 1 257 ? 3.220 -28.881 28.883 1.00 51.06 257 GLU A CA 1
ATOM 2031 C C . GLU A 1 257 ? 2.146 -29.187 27.830 1.00 51.06 257 GLU A C 1
ATOM 2033 O O . GLU A 1 257 ? 1.366 -30.107 28.046 1.00 51.06 257 GLU A O 1
ATOM 2038 N N . VAL A 1 258 ? 2.096 -28.442 26.713 1.00 42.19 258 VAL A N 1
ATOM 2039 C CA . VAL A 1 258 ? 1.612 -28.938 25.406 1.00 42.19 258 VAL A CA 1
ATOM 2040 C C . VAL A 1 258 ? 2.186 -28.077 24.267 1.00 42.19 258 VAL A C 1
ATOM 2042 O O . VAL A 1 258 ? 1.870 -26.893 24.169 1.00 42.19 258 VAL A O 1
ATOM 2045 N N . GLY A 1 259 ? 2.922 -28.715 23.351 1.00 39.59 259 GLY A N 1
ATOM 2046 C CA . GLY A 1 259 ? 2.843 -28.431 21.913 1.00 39.59 259 GLY A CA 1
ATOM 2047 C C . GLY A 1 259 ? 3.952 -27.579 21.303 1.00 39.59 259 GLY A C 1
ATOM 2048 O O . GLY A 1 259 ? 3.817 -26.364 21.180 1.00 39.59 259 GLY A O 1
ATOM 2049 N N . ASP A 1 260 ? 4.996 -28.248 20.816 1.00 49.34 260 ASP A N 1
ATOM 2050 C CA . ASP A 1 260 ? 5.999 -27.685 19.918 1.00 49.34 260 ASP A CA 1
ATOM 2051 C C . ASP A 1 260 ? 5.355 -27.106 18.647 1.00 49.34 260 ASP A C 1
ATOM 2053 O O . ASP A 1 260 ? 4.614 -27.773 17.923 1.00 49.34 260 ASP A O 1
ATOM 2057 N N . THR A 1 261 ? 5.664 -25.852 18.332 1.00 49.62 261 THR A N 1
ATOM 2058 C CA . THR A 1 261 ? 5.572 -25.336 16.964 1.00 49.62 261 THR A CA 1
ATOM 2059 C C . THR A 1 261 ? 6.790 -24.460 16.722 1.00 49.62 261 THR A C 1
ATOM 2061 O O . THR A 1 261 ? 6.891 -23.337 17.216 1.00 49.62 261 THR A O 1
ATOM 2064 N N . GLU A 1 262 ? 7.744 -25.025 15.984 1.00 57.59 262 GLU A N 1
ATOM 2065 C CA . GLU A 1 262 ? 8.894 -24.331 15.420 1.00 57.59 262 GLU A CA 1
ATOM 2066 C C . GLU A 1 262 ? 8.432 -23.124 14.599 1.00 57.59 262 GLU A C 1
ATOM 2068 O O . GLU A 1 262 ? 7.748 -23.278 13.589 1.00 57.59 262 GLU A O 1
ATOM 2073 N N . ILE A 1 263 ? 8.863 -21.918 14.979 1.00 44.44 263 ILE A N 1
ATOM 2074 C CA . ILE A 1 263 ? 8.960 -20.811 14.028 1.00 44.44 263 ILE A CA 1
ATOM 2075 C C . ILE A 1 263 ? 10.333 -20.160 14.182 1.00 44.44 263 ILE A C 1
ATOM 2077 O O . ILE A 1 263 ? 10.681 -19.555 15.195 1.00 44.44 263 ILE A O 1
ATOM 2081 N N . SER A 1 264 ? 11.099 -20.376 13.120 1.00 47.94 264 SER A N 1
ATOM 2082 C CA . SER A 1 264 ? 12.425 -19.889 12.776 1.00 47.94 264 SER A CA 1
ATOM 2083 C C . SER A 1 264 ? 12.798 -18.518 13.346 1.00 47.94 264 SER A C 1
ATOM 2085 O O . SER A 1 264 ? 12.138 -17.507 13.101 1.00 47.94 264 SER A O 1
ATOM 2087 N N . ARG A 1 265 ? 13.963 -18.482 14.002 1.00 40.50 265 ARG A N 1
ATOM 2088 C CA . ARG A 1 265 ? 14.756 -17.269 14.228 1.00 40.50 265 ARG A CA 1
ATOM 2089 C C . ARG A 1 265 ? 15.117 -16.671 12.867 1.00 40.50 265 ARG A C 1
ATOM 2091 O O . ARG A 1 265 ? 15.825 -17.306 12.090 1.00 40.50 265 ARG A O 1
ATOM 2098 N N . ILE A 1 266 ? 14.652 -15.460 12.585 1.00 45.00 266 ILE A N 1
ATOM 2099 C CA . ILE A 1 266 ? 15.259 -14.605 11.563 1.00 45.00 266 ILE A CA 1
ATOM 2100 C C . ILE A 1 266 ? 16.244 -13.722 12.317 1.00 45.00 266 ILE A C 1
ATOM 2102 O O . ILE A 1 266 ? 15.849 -12.939 13.177 1.00 45.00 266 ILE A O 1
ATOM 2106 N N . GLY A 1 267 ? 17.527 -13.968 12.064 1.00 41.03 267 GLY A N 1
ATOM 2107 C CA . GLY A 1 267 ? 18.633 -13.264 12.687 1.00 41.03 267 GLY A CA 1
ATOM 2108 C C . GLY A 1 267 ? 18.729 -11.813 12.231 1.00 41.03 267 GLY A C 1
ATOM 2109 O O . GLY A 1 267 ? 18.514 -11.494 11.061 1.00 41.03 267 GLY A O 1
ATOM 2110 N N . ASP A 1 268 ? 19.108 -10.966 13.180 1.00 47.94 268 ASP A N 1
ATOM 2111 C CA . ASP A 1 268 ? 19.701 -9.661 12.931 1.00 47.94 268 ASP A CA 1
ATOM 2112 C C . ASP A 1 268 ? 21.018 -9.827 12.158 1.00 47.94 268 ASP A C 1
ATOM 2114 O O . ASP A 1 268 ? 21.871 -10.618 12.574 1.00 47.94 268 ASP A O 1
ATOM 2118 N N . PRO A 1 269 ? 21.265 -9.058 11.087 1.00 54.03 269 PRO A N 1
ATOM 2119 C CA . PRO A 1 269 ? 22.618 -8.837 10.624 1.00 54.03 269 PRO A CA 1
ATOM 2120 C C . PRO A 1 269 ? 23.174 -7.578 11.296 1.00 54.03 269 PRO A C 1
ATOM 2122 O O . PRO A 1 269 ? 22.927 -6.450 10.866 1.00 54.03 269 PRO A O 1
ATOM 2125 N N . CYS A 1 270 ? 23.972 -7.786 12.345 1.00 47.19 270 CYS A N 1
ATOM 2126 C CA . CYS A 1 270 ? 25.027 -6.850 12.715 1.00 47.19 270 CYS A CA 1
ATOM 2127 C C . CYS A 1 270 ? 25.997 -6.710 11.533 1.00 47.19 270 CYS A C 1
ATOM 2129 O O . CYS A 1 270 ? 26.579 -7.699 11.096 1.00 47.19 270 CYS A O 1
ATOM 2131 N N . PHE A 1 271 ? 26.216 -5.485 11.063 1.00 41.66 271 PHE A N 1
ATOM 2132 C CA . PHE A 1 271 ? 27.405 -5.135 10.291 1.00 41.66 271 PHE A CA 1
ATOM 2133 C C . PHE A 1 271 ? 28.027 -3.881 10.903 1.00 41.66 271 PHE A C 1
ATOM 2135 O O . PHE A 1 271 ? 27.649 -2.756 10.584 1.00 41.66 271 PHE A O 1
ATOM 2142 N N . GLU A 1 272 ? 28.997 -4.097 11.787 1.00 47.38 272 GLU A N 1
ATOM 2143 C CA . GLU A 1 272 ? 30.148 -3.209 11.893 1.00 47.38 272 GLU A CA 1
ATOM 2144 C C . GLU A 1 272 ? 31.255 -3.812 11.032 1.00 47.38 272 GLU A C 1
ATOM 2146 O O . GLU A 1 272 ? 31.660 -4.942 11.269 1.00 47.38 272 GLU A O 1
ATOM 2151 N N . GLU A 1 273 ? 31.717 -3.065 10.030 1.00 42.19 273 GLU A N 1
ATOM 2152 C CA . GLU A 1 273 ? 33.139 -2.935 9.700 1.00 42.19 273 GLU A CA 1
ATOM 2153 C C . GLU A 1 273 ? 33.313 -1.854 8.622 1.00 42.19 273 GLU A C 1
ATOM 2155 O O . GLU A 1 273 ? 32.816 -1.942 7.499 1.00 42.19 273 GLU A O 1
ATOM 2160 N N . THR A 1 274 ? 34.042 -0.796 8.969 1.00 47.28 274 THR A N 1
ATOM 2161 C CA . THR A 1 274 ? 34.701 0.085 7.997 1.00 47.28 274 THR A CA 1
ATOM 2162 C C . THR A 1 274 ? 35.735 -0.691 7.184 1.00 47.28 274 THR A C 1
ATOM 2164 O O . THR A 1 274 ? 36.483 -1.474 7.769 1.00 47.28 274 THR A O 1
ATOM 2167 N N . PRO A 1 275 ? 35.960 -0.304 5.916 1.00 51.38 275 PRO A N 1
ATOM 2168 C CA . PRO A 1 275 ? 37.349 -0.130 5.505 1.00 51.38 275 PRO A CA 1
ATOM 2169 C C . PRO A 1 275 ? 37.618 1.147 4.700 1.00 51.38 275 PRO A C 1
ATOM 2171 O O . PRO A 1 275 ? 36.845 1.609 3.862 1.00 51.38 275 PRO A O 1
ATOM 2174 N N . LYS A 1 276 ? 38.807 1.685 4.970 1.00 46.38 276 LYS A N 1
ATOM 2175 C CA . LYS A 1 276 ? 39.544 2.642 4.145 1.00 46.38 276 LYS A CA 1
ATOM 2176 C C . LYS A 1 276 ? 39.802 2.056 2.751 1.00 46.38 276 LYS A C 1
ATOM 2178 O O . LYS A 1 276 ? 40.122 0.879 2.636 1.00 46.38 276 LYS A O 1
ATOM 2183 N N . GLY A 1 277 ? 39.861 2.933 1.749 1.00 36.09 277 GLY A N 1
ATOM 2184 C CA . GLY A 1 277 ? 40.722 2.737 0.579 1.00 36.09 277 GLY A CA 1
ATOM 2185 C C . GLY A 1 277 ? 39.991 2.532 -0.742 1.00 36.09 277 GLY A C 1
ATOM 2186 O O . GLY A 1 277 ? 39.469 1.463 -1.029 1.00 36.09 277 GLY A O 1
ATOM 2187 N N . LEU A 1 278 ? 40.033 3.570 -1.580 1.00 46.62 278 LEU A N 1
ATOM 2188 C CA . LEU A 1 278 ? 39.785 3.476 -3.014 1.00 46.62 278 LEU A CA 1
ATOM 2189 C C . LEU A 1 278 ? 40.701 2.419 -3.648 1.00 46.62 278 LEU A C 1
ATOM 2191 O O . LEU A 1 278 ? 41.916 2.595 -3.629 1.00 46.62 278 LEU A O 1
ATOM 2195 N N . GLN A 1 279 ? 40.129 1.446 -4.358 1.00 37.53 279 GLN A N 1
ATOM 2196 C CA . GLN A 1 279 ? 40.745 0.948 -5.587 1.00 37.53 279 GLN A CA 1
ATOM 2197 C C . GLN A 1 279 ? 39.673 0.385 -6.527 1.00 37.53 279 GLN A C 1
ATOM 2199 O O . GLN A 1 279 ? 39.020 -0.615 -6.251 1.00 37.53 279 GLN A O 1
ATOM 2204 N N . CYS A 1 280 ? 39.464 1.093 -7.634 1.00 43.06 280 CYS A N 1
ATOM 2205 C CA . CYS A 1 280 ? 38.564 0.712 -8.714 1.00 43.06 280 CYS A CA 1
ATOM 2206 C C . CYS A 1 280 ? 39.244 -0.367 -9.562 1.00 43.06 280 CYS A C 1
ATOM 2208 O O . CYS A 1 280 ? 40.210 -0.059 -10.259 1.00 43.06 280 CYS A O 1
ATOM 2210 N N . ASN A 1 281 ? 38.731 -1.598 -9.522 1.00 36.03 281 ASN A N 1
ATOM 2211 C CA . ASN A 1 281 ? 39.037 -2.613 -10.522 1.00 36.03 281 ASN A CA 1
ATOM 2212 C C . ASN A 1 281 ? 37.781 -2.914 -11.338 1.00 36.03 281 ASN A C 1
ATOM 2214 O O . ASN A 1 281 ? 36.696 -3.147 -10.808 1.00 36.03 281 ASN A O 1
ATOM 2218 N N . LYS A 1 282 ? 37.971 -2.818 -12.652 1.00 52.81 282 LYS A N 1
ATOM 2219 C CA . LYS A 1 282 ? 37.016 -3.164 -13.696 1.00 52.81 282 LYS A CA 1
ATOM 2220 C C . LYS A 1 282 ? 36.904 -4.686 -13.784 1.00 52.81 282 LYS A C 1
ATOM 2222 O O . LYS A 1 282 ? 37.829 -5.390 -13.396 1.00 52.81 282 LYS A O 1
ATOM 2227 N N . ASP A 1 283 ? 35.785 -5.110 -14.358 1.00 54.75 283 ASP A N 1
ATOM 2228 C CA . ASP A 1 283 ? 35.449 -6.465 -14.806 1.00 54.75 283 ASP A CA 1
ATOM 2229 C C . ASP A 1 283 ? 34.577 -7.262 -13.822 1.00 54.75 283 ASP A C 1
ATOM 2231 O O . ASP A 1 283 ? 35.024 -8.041 -12.986 1.00 54.75 283 ASP A O 1
ATOM 2235 N N . SER A 1 284 ? 33.262 -7.082 -13.969 1.00 42.88 284 SER A N 1
ATOM 2236 C CA . SER A 1 284 ? 32.276 -8.089 -13.577 1.00 42.88 284 SER A CA 1
ATOM 2237 C C . SER A 1 284 ? 31.158 -8.142 -14.606 1.00 42.88 284 SER A C 1
ATOM 2239 O O . SER A 1 284 ? 30.306 -7.260 -14.700 1.00 42.88 284 SER A O 1
ATOM 2241 N N . THR A 1 285 ? 31.208 -9.201 -15.404 1.00 46.56 285 THR A N 1
ATOM 2242 C CA . THR A 1 285 ? 30.134 -9.710 -16.247 1.00 46.56 285 THR A CA 1
ATOM 2243 C C . THR A 1 285 ? 29.018 -10.201 -15.325 1.00 46.56 285 THR A C 1
ATOM 2245 O O . THR A 1 285 ? 29.166 -11.212 -14.643 1.00 46.56 285 THR A O 1
ATOM 2248 N N . ILE A 1 286 ? 27.910 -9.463 -15.259 1.00 43.50 286 ILE A N 1
ATOM 2249 C CA . ILE A 1 286 ? 26.731 -9.861 -14.485 1.00 43.50 286 ILE A CA 1
ATOM 2250 C C . ILE A 1 286 ? 25.961 -10.898 -15.311 1.00 43.50 286 ILE A C 1
ATOM 2252 O O . ILE A 1 286 ? 25.419 -10.583 -16.369 1.00 43.50 286 ILE A O 1
ATOM 2256 N N . SER A 1 287 ? 25.948 -12.139 -14.827 1.00 44.41 287 SER A N 1
ATOM 2257 C CA . SER A 1 287 ? 25.087 -13.214 -15.319 1.00 44.41 287 SER A CA 1
ATOM 2258 C C . SER A 1 287 ? 23.665 -13.001 -14.792 1.00 44.41 287 SER A C 1
ATOM 2260 O O . SER A 1 287 ? 23.438 -13.033 -13.582 1.00 44.41 287 SER A O 1
ATOM 2262 N N . LEU A 1 288 ? 22.715 -12.752 -15.695 1.00 45.53 288 LEU A N 1
ATOM 2263 C CA . LEU A 1 288 ? 21.281 -12.684 -15.409 1.00 45.53 288 LEU A CA 1
ATOM 2264 C C . LEU A 1 288 ? 20.701 -14.104 -15.409 1.00 45.53 288 LEU A C 1
ATOM 2266 O O . LEU A 1 288 ? 20.225 -14.579 -16.435 1.00 45.53 288 LEU A O 1
ATOM 2270 N N . ASN A 1 289 ? 20.718 -14.772 -14.257 1.00 41.88 289 ASN A N 1
ATOM 2271 C CA . ASN A 1 289 ? 19.825 -15.906 -14.014 1.00 41.88 289 ASN A CA 1
ATOM 2272 C C . ASN A 1 289 ? 18.593 -15.393 -13.261 1.00 41.88 289 ASN A C 1
ATOM 2274 O O . ASN A 1 289 ? 18.534 -15.414 -12.032 1.00 41.88 289 ASN A O 1
ATOM 2278 N N . GLU A 1 290 ? 17.618 -14.897 -14.022 1.00 39.78 290 GLU A N 1
ATOM 2279 C CA . GLU A 1 290 ? 16.272 -14.597 -13.539 1.00 39.78 290 GLU A CA 1
ATOM 2280 C C . GLU A 1 290 ? 15.537 -15.910 -13.247 1.00 39.78 290 GLU A C 1
ATOM 2282 O O . GLU A 1 290 ? 15.119 -16.626 -14.153 1.00 39.78 290 GLU A O 1
ATOM 2287 N N . THR A 1 291 ? 15.361 -16.233 -11.967 1.00 50.88 291 THR A N 1
ATOM 2288 C CA . THR A 1 291 ? 14.350 -17.207 -11.541 1.00 50.88 291 THR A CA 1
ATOM 2289 C C . THR A 1 291 ? 13.188 -16.420 -10.948 1.00 50.88 291 THR A C 1
ATOM 2291 O O . THR A 1 291 ? 13.246 -15.971 -9.806 1.00 50.88 291 THR A O 1
ATOM 2294 N N . TYR A 1 292 ? 12.154 -16.197 -11.760 1.00 46.53 292 TYR A N 1
ATOM 2295 C CA . TYR A 1 292 ? 10.889 -15.606 -11.324 1.00 46.53 292 TYR A CA 1
ATOM 2296 C C . TYR A 1 292 ? 10.114 -16.623 -10.469 1.00 46.53 292 TYR A C 1
ATOM 2298 O O . TYR A 1 292 ? 9.876 -17.738 -10.941 1.00 46.53 292 TYR A O 1
ATOM 2306 N N . PRO A 1 293 ? 9.663 -16.277 -9.252 1.00 54.72 293 PRO A N 1
ATOM 2307 C CA . PRO A 1 293 ? 8.685 -17.095 -8.553 1.00 54.72 293 PRO A CA 1
ATOM 2308 C C . PRO A 1 293 ? 7.332 -16.972 -9.266 1.00 54.72 293 PRO A C 1
ATOM 2310 O O . PRO A 1 293 ? 6.801 -15.874 -9.438 1.00 54.72 293 PRO A O 1
ATOM 2313 N N . GLN A 1 294 ? 6.775 -18.106 -9.697 1.00 51.78 294 GLN A N 1
ATOM 2314 C CA . GLN A 1 294 ? 5.408 -18.171 -10.205 1.00 51.78 294 GLN A CA 1
ATOM 2315 C C . GLN A 1 294 ? 4.435 -17.904 -9.054 1.00 51.78 294 GLN A C 1
ATOM 2317 O O . GLN A 1 294 ? 4.325 -18.691 -8.115 1.00 51.78 294 GLN A O 1
ATOM 2322 N N . ILE A 1 295 ? 3.735 -16.775 -9.126 1.00 46.66 295 ILE A N 1
ATOM 2323 C CA . ILE A 1 295 ? 2.632 -16.461 -8.223 1.00 46.66 295 ILE A CA 1
ATOM 2324 C C . ILE A 1 295 ? 1.422 -17.252 -8.725 1.00 46.66 295 ILE A C 1
ATOM 2326 O O . ILE A 1 295 ? 0.888 -16.975 -9.799 1.00 46.66 295 ILE A O 1
ATOM 2330 N N . SER A 1 296 ? 1.023 -18.264 -7.957 1.00 60.31 296 SER A N 1
ATOM 2331 C CA . SER A 1 296 ? -0.211 -19.015 -8.178 1.00 60.31 296 SER A CA 1
ATOM 2332 C C . SER A 1 296 ? -1.403 -18.075 -7.995 1.00 60.31 296 SER A C 1
ATOM 2334 O O . SER A 1 296 ? -1.704 -17.655 -6.878 1.00 60.31 296 SER A O 1
ATOM 2336 N N . MET A 1 297 ? -2.063 -17.722 -9.096 1.00 46.72 297 MET A N 1
ATOM 2337 C CA . MET A 1 297 ? -3.318 -16.972 -9.096 1.00 46.72 297 MET A CA 1
ATOM 2338 C C . MET A 1 297 ? -4.420 -17.890 -8.563 1.00 46.72 297 MET A C 1
ATOM 2340 O O . MET A 1 297 ? -4.894 -18.770 -9.276 1.00 46.72 297 MET A O 1
ATOM 2344 N N . GLY A 1 298 ? -4.772 -17.725 -7.287 1.00 57.47 298 GLY A N 1
ATOM 2345 C CA . GLY A 1 298 ? -5.937 -18.381 -6.698 1.00 57.47 298 GLY A CA 1
ATOM 2346 C C . GLY A 1 298 ? -7.214 -17.971 -7.431 1.00 57.47 298 GLY A C 1
ATOM 2347 O O . GLY A 1 298 ? -7.363 -16.812 -7.822 1.00 57.47 298 GLY A O 1
ATOM 2348 N N . GLU A 1 299 ? -8.100 -18.942 -7.640 1.00 55.31 299 GLU A N 1
ATOM 2349 C CA . GLU A 1 299 ? -9.404 -18.774 -8.279 1.00 55.31 299 GLU A CA 1
ATOM 2350 C C . GLU A 1 299 ? -10.193 -17.631 -7.633 1.00 55.31 299 GLU A C 1
ATOM 2352 O O . GLU A 1 299 ? -10.478 -17.630 -6.436 1.00 55.31 299 GLU A O 1
ATOM 2357 N N . VAL A 1 300 ? -10.541 -16.637 -8.449 1.00 55.00 300 VAL A N 1
ATOM 2358 C CA . VAL A 1 300 ? -11.451 -15.560 -8.066 1.00 55.00 300 VAL A CA 1
ATOM 2359 C C . VAL A 1 300 ? -12.868 -16.077 -8.285 1.00 55.00 300 VAL A C 1
ATOM 2361 O O . VAL A 1 300 ? -13.344 -16.149 -9.417 1.00 55.00 300 VAL A O 1
ATOM 2364 N N . GLU A 1 301 ? -13.527 -16.466 -7.198 1.00 62.59 301 GLU A N 1
ATOM 2365 C CA . GLU A 1 301 ? -14.942 -16.832 -7.196 1.00 62.59 301 GLU A CA 1
ATOM 2366 C C . GLU A 1 301 ? -15.795 -15.609 -7.579 1.00 62.59 301 GLU A C 1
ATOM 2368 O O . GLU A 1 301 ? -15.664 -14.519 -7.013 1.00 62.59 301 GLU A O 1
ATOM 2373 N N . ALA A 1 302 ? -16.648 -15.773 -8.591 1.00 66.25 302 ALA A N 1
ATOM 2374 C CA . ALA A 1 302 ? -17.492 -14.710 -9.120 1.00 66.25 302 ALA A CA 1
ATOM 2375 C C . ALA A 1 302 ? -18.634 -14.372 -8.147 1.00 66.25 302 ALA A C 1
ATOM 2377 O O . ALA A 1 302 ? -19.442 -15.230 -7.795 1.00 66.25 302 ALA A O 1
ATOM 2378 N N . ILE A 1 303 ? -18.738 -13.100 -7.754 1.00 67.62 303 ILE A N 1
ATOM 2379 C CA . ILE A 1 303 ? -19.857 -12.591 -6.951 1.00 67.62 303 ILE A CA 1
ATOM 2380 C C . ILE A 1 303 ? -21.059 -12.348 -7.884 1.00 67.62 303 ILE A C 1
ATOM 2382 O O . ILE A 1 303 ? -20.917 -11.606 -8.860 1.00 67.62 303 ILE A O 1
ATOM 2386 N N . PRO A 1 304 ? -22.245 -12.929 -7.619 1.00 67.69 304 PRO A N 1
ATOM 2387 C CA . PRO A 1 304 ? -23.421 -12.720 -8.453 1.00 67.69 304 PRO A CA 1
ATOM 2388 C C . PRO A 1 304 ? -23.968 -11.294 -8.317 1.00 67.69 304 PRO A C 1
ATOM 2390 O O . PRO A 1 304 ? -24.081 -10.739 -7.223 1.00 67.69 304 PRO A O 1
ATOM 2393 N N . ALA A 1 305 ? -24.327 -10.711 -9.461 1.00 62.47 305 ALA A N 1
ATOM 2394 C CA . ALA A 1 305 ? -24.922 -9.388 -9.558 1.00 62.47 305 ALA A CA 1
ATOM 2395 C C . ALA A 1 305 ? -26.350 -9.388 -8.990 1.00 62.47 305 ALA A C 1
ATOM 2397 O O . ALA A 1 305 ? -27.223 -10.113 -9.467 1.00 62.47 305 ALA A O 1
ATOM 2398 N N . VAL A 1 306 ? -26.592 -8.545 -7.986 1.00 69.75 306 VAL A N 1
ATOM 2399 C CA . VAL A 1 306 ? -27.932 -8.269 -7.460 1.00 69.75 306 VAL A CA 1
ATOM 2400 C C . VAL A 1 306 ? -28.585 -7.225 -8.364 1.00 69.75 306 VAL A C 1
ATOM 2402 O O . VAL A 1 306 ? -28.247 -6.044 -8.314 1.00 69.75 306 VAL A O 1
ATOM 2405 N N . THR A 1 307 ? -29.508 -7.659 -9.218 1.00 69.00 307 THR A N 1
ATOM 2406 C CA . THR A 1 307 ? -30.408 -6.764 -9.951 1.00 69.00 307 THR A CA 1
ATOM 2407 C C . THR A 1 307 ? -31.507 -6.283 -9.011 1.00 69.00 307 THR A C 1
ATOM 2409 O O . THR A 1 307 ? -32.335 -7.080 -8.567 1.00 69.00 307 THR A O 1
ATOM 2412 N N . TYR A 1 308 ? -31.522 -4.985 -8.719 1.00 61.62 308 TYR A N 1
ATOM 2413 C CA . TYR A 1 308 ? -32.673 -4.324 -8.114 1.00 61.62 308 TYR A CA 1
ATOM 2414 C C . TYR A 1 308 ? -33.718 -4.080 -9.210 1.00 61.62 308 TYR A C 1
ATOM 2416 O O . TYR A 1 308 ? -33.430 -3.407 -10.196 1.00 61.62 308 TYR A O 1
ATOM 2424 N N . MET A 1 309 ? -34.896 -4.685 -9.054 1.00 64.12 309 MET A N 1
ATOM 2425 C CA . MET A 1 309 ? -36.098 -4.339 -9.815 1.00 64.12 309 MET A CA 1
ATOM 2426 C C . MET A 1 309 ? -36.745 -3.122 -9.145 1.00 64.12 309 MET A C 1
ATOM 2428 O O . MET A 1 309 ? -37.030 -3.180 -7.945 1.00 64.12 309 MET A O 1
ATOM 2432 N N . GLU A 1 310 ? -36.934 -2.049 -9.913 1.00 65.12 310 GLU A N 1
ATOM 2433 C CA . GLU A 1 310 ? -37.890 -0.967 -9.623 1.00 65.12 310 GLU A CA 1
ATOM 2434 C C . GLU A 1 310 ? -39.318 -1.387 -9.989 1.00 65.12 310 GLU A C 1
ATOM 2436 O O . GLU A 1 310 ? -39.481 -2.125 -10.991 1.00 65.12 310 GLU A O 1
#

Organism: NCBI:txid44941

Radius of gyration: 73.23 Å; chains: 1; bounding box: 165×43×212 Å

Sequence (310 aa):
MANLHTLNVINAGVALVSGNKLGGIPSNRYPPSRTELENQLACANQDREIAIECGNRLANKCTVLDKDNKRIQRDLNRSNKDKEKLSKHTFQLIEEVKRLRVDNTNLTSQITRSRISHNEYKARYDLQLKKIKSLQIMIKILEDKLTSAQKDAFSIQKDSSKKDSEIMSIKAELEHIKSELASKIDELEQLKSDTISRSVITGGDEENKSNKSLTKYFMHKKIDTIIPAHTDNGNIHISKSPKIDNKIQPSSEICPEVGDTEISRIGDPCFEETPKGLQCNKDSTISLNETYPQISMGEVEAIPAVTYME